Protein AF-A0A7V5H3Y4-F1 (afdb_monomer)

Radius of gyration: 19.59 Å; Cα contacts (8 Å, |Δi|>4): 105; chains: 1; bounding box: 54×44×51 Å

Structure (mmCIF, N/CA/C/O backbone):
data_AF-A0A7V5H3Y4-F1
#
_entry.id   AF-A0A7V5H3Y4-F1
#
loop_
_atom_site.group_PDB
_atom_site.id
_atom_site.type_symbol
_atom_site.label_atom_id
_atom_site.label_alt_id
_atom_site.label_comp_id
_atom_site.label_asym_id
_atom_site.label_entity_id
_atom_site.label_seq_id
_atom_site.pdbx_PDB_ins_code
_atom_site.Cartn_x
_atom_site.Cartn_y
_atom_site.Cartn_z
_atom_site.occupancy
_atom_site.B_iso_or_equiv
_atom_site.auth_seq_id
_atom_site.auth_comp_id
_atom_site.auth_asym_id
_atom_site.auth_atom_id
_atom_site.pdbx_PDB_model_num
ATOM 1 N N . MET A 1 1 ? 2.755 -26.047 -12.980 1.00 44.91 1 MET A N 1
ATOM 2 C CA . MET A 1 1 ? 1.355 -26.320 -12.571 1.00 44.91 1 MET A CA 1
ATOM 3 C C . MET A 1 1 ? 0.865 -25.482 -11.379 1.00 44.91 1 MET A C 1
ATOM 5 O O . MET A 1 1 ? -0.305 -25.141 -11.372 1.00 44.91 1 MET A O 1
ATOM 9 N N . PHE A 1 2 ? 1.718 -25.039 -10.441 1.00 41.31 2 PHE A N 1
ATOM 10 C CA . PHE A 1 2 ? 1.332 -24.170 -9.301 1.00 41.31 2 PHE A CA 1
ATOM 11 C C . PHE A 1 2 ? 0.834 -22.746 -9.657 1.00 41.31 2 PHE A C 1
ATOM 13 O O . PHE A 1 2 ? 0.269 -22.057 -8.815 1.00 41.31 2 PHE A O 1
ATOM 20 N N . ARG A 1 3 ? 1.056 -22.283 -10.896 1.00 50.03 3 ARG A N 1
ATOM 21 C CA . ARG A 1 3 ? 0.779 -20.897 -11.325 1.00 50.03 3 ARG A CA 1
ATOM 22 C C . ARG A 1 3 ? -0.690 -20.638 -11.696 1.00 50.03 3 ARG A C 1
ATOM 24 O O . ARG A 1 3 ? -1.153 -19.513 -11.577 1.00 50.03 3 ARG A O 1
ATOM 31 N N . ILE A 1 4 ? -1.427 -21.672 -12.107 1.00 46.09 4 ILE A N 1
ATOM 32 C CA . ILE A 1 4 ? -2.804 -21.550 -12.628 1.00 46.09 4 ILE A CA 1
ATOM 33 C C . ILE A 1 4 ? -3.837 -21.655 -11.495 1.00 46.09 4 ILE A C 1
ATOM 35 O O . ILE A 1 4 ? -4.847 -20.955 -11.496 1.00 46.09 4 ILE A O 1
ATOM 39 N N . SER A 1 5 ? -3.556 -22.466 -10.476 1.00 40.97 5 SER A N 1
ATOM 40 C CA . SER A 1 5 ? -4.439 -22.680 -9.326 1.00 40.97 5 SER A CA 1
ATOM 41 C C . SER A 1 5 ? -4.635 -21.414 -8.484 1.00 40.97 5 SER A C 1
ATOM 43 O O . SER A 1 5 ? -5.751 -21.134 -8.055 1.00 40.97 5 SER A O 1
ATOM 45 N N . VAL A 1 6 ? -3.597 -20.589 -8.317 1.00 53.75 6 VAL A N 1
ATOM 46 C CA . VAL A 1 6 ? -3.701 -19.304 -7.598 1.00 53.75 6 VAL A CA 1
ATOM 47 C C . VAL A 1 6 ? -4.532 -18.280 -8.389 1.00 53.75 6 VAL A C 1
ATOM 49 O O . VAL A 1 6 ? -5.322 -17.542 -7.804 1.00 53.75 6 VAL A O 1
ATOM 52 N N . LEU A 1 7 ? -4.420 -18.278 -9.723 1.00 51.25 7 LEU A N 1
ATOM 53 C CA . LEU A 1 7 ? -5.170 -17.382 -10.613 1.00 51.25 7 LEU A CA 1
ATOM 54 C C . LEU A 1 7 ? -6.665 -17.699 -10.644 1.00 51.25 7 LEU A C 1
ATOM 56 O O . LEU A 1 7 ? -7.481 -16.781 -10.605 1.00 51.25 7 LEU A O 1
ATOM 60 N N . ILE A 1 8 ? -7.027 -18.984 -10.659 1.00 60.25 8 ILE A N 1
ATOM 61 C CA . ILE A 1 8 ? -8.429 -19.409 -10.594 1.00 60.25 8 ILE A CA 1
ATOM 62 C C . ILE A 1 8 ? -9.036 -18.973 -9.260 1.00 60.25 8 ILE A C 1
ATOM 64 O O . ILE A 1 8 ? -10.123 -18.406 -9.248 1.00 60.25 8 ILE A O 1
ATOM 68 N N . VAL A 1 9 ? -8.315 -19.134 -8.147 1.00 62.00 9 VAL A N 1
ATOM 69 C CA . VAL A 1 9 ? -8.800 -18.692 -6.831 1.00 62.00 9 VAL A CA 1
ATOM 70 C C . VAL A 1 9 ? -8.973 -17.170 -6.777 1.00 62.00 9 VAL A C 1
ATOM 72 O O . VAL A 1 9 ? -10.002 -16.708 -6.286 1.00 62.00 9 VAL A O 1
ATOM 75 N N . LEU A 1 10 ? -8.036 -16.386 -7.323 1.00 55.34 10 LEU A N 1
ATOM 76 C CA . LEU A 1 10 ? -8.115 -14.916 -7.352 1.00 55.34 10 LEU A CA 1
ATOM 77 C C . LEU A 1 10 ? -9.234 -14.395 -8.270 1.00 55.34 10 LEU A C 1
ATOM 79 O O . LEU A 1 10 ? -9.991 -13.510 -7.879 1.00 55.34 10 LEU A O 1
ATOM 83 N N . LEU A 1 11 ? -9.397 -14.961 -9.468 1.00 63.00 11 LEU A N 1
ATOM 84 C CA . LEU A 1 11 ? -10.469 -14.568 -10.390 1.00 63.00 11 LEU A CA 1
ATOM 85 C C . LEU A 1 11 ? -11.848 -14.971 -9.861 1.00 63.00 11 LEU A C 1
ATOM 87 O O . LEU A 1 11 ? -12.774 -14.161 -9.880 1.00 63.00 11 LEU A O 1
ATOM 91 N N . VAL A 1 12 ? -11.979 -16.187 -9.323 1.00 66.25 12 VAL A N 1
ATOM 92 C CA . VAL A 1 12 ? -13.228 -16.662 -8.712 1.00 66.25 12 VAL A CA 1
ATOM 93 C C . VAL A 1 12 ? -13.590 -15.801 -7.502 1.00 66.25 12 VAL A C 1
ATOM 95 O O . VAL A 1 12 ? -14.746 -15.407 -7.366 1.00 66.25 12 VAL A O 1
ATOM 98 N N . THR A 1 13 ? -12.625 -15.411 -6.667 1.00 57.88 13 THR A N 1
ATOM 99 C CA . THR A 1 13 ? -12.899 -14.513 -5.531 1.00 57.88 13 THR A CA 1
ATOM 100 C C . THR A 1 13 ? -13.290 -13.100 -5.969 1.00 57.88 13 THR A C 1
ATOM 102 O O . THR A 1 13 ? -14.231 -12.552 -5.398 1.00 57.88 13 THR A O 1
ATOM 105 N N . ILE A 1 14 ? -12.676 -12.530 -7.014 1.00 64.44 14 ILE A N 1
ATOM 106 C CA . ILE A 1 14 ? -13.048 -11.210 -7.566 1.00 64.44 14 ILE A CA 1
ATOM 107 C C . ILE A 1 14 ? -14.459 -11.224 -8.189 1.00 64.44 14 ILE A C 1
ATOM 109 O O . ILE A 1 14 ? -15.235 -10.282 -7.997 1.00 64.44 14 ILE A O 1
ATOM 113 N N . VAL A 1 15 ? -14.828 -12.296 -8.899 1.00 70.44 15 VAL A N 1
ATOM 114 C CA . VAL A 1 15 ? -16.156 -12.445 -9.523 1.00 70.44 15 VAL A CA 1
ATOM 115 C C . VAL A 1 15 ? -17.244 -12.693 -8.473 1.00 70.44 15 VAL A C 1
ATOM 117 O O . VAL A 1 15 ? -18.298 -12.050 -8.511 1.00 70.44 15 VAL A O 1
ATOM 120 N N . LEU A 1 16 ? -16.986 -13.563 -7.488 1.00 61.38 16 LEU A N 1
ATOM 121 C CA . LEU A 1 16 ? -17.901 -13.791 -6.362 1.00 61.38 16 LEU A CA 1
ATOM 122 C C . LEU A 1 16 ? -18.078 -12.518 -5.514 1.00 61.38 16 LEU A C 1
ATOM 124 O O . LEU A 1 16 ? -19.193 -12.216 -5.082 1.00 61.38 16 LEU A O 1
ATOM 128 N N . TYR A 1 17 ? -17.016 -11.725 -5.351 1.00 56.59 17 TYR A N 1
ATOM 129 C CA . TYR A 1 17 ? -17.043 -10.407 -4.714 1.00 56.59 17 TYR A CA 1
ATOM 130 C C . TYR A 1 17 ? -17.969 -9.411 -5.435 1.00 56.59 17 TYR A C 1
ATOM 132 O O . TYR A 1 17 ? -18.811 -8.779 -4.792 1.00 56.59 17 TYR A O 1
ATOM 140 N N . TRP A 1 18 ? -17.872 -9.287 -6.764 1.00 59.59 18 TRP A N 1
ATOM 141 C CA . TRP A 1 18 ? -18.709 -8.362 -7.542 1.00 59.59 18 TRP A CA 1
ATOM 142 C C . TRP A 1 18 ? -20.189 -8.755 -7.544 1.00 59.59 18 TRP A C 1
ATOM 144 O O . TRP A 1 18 ? -21.064 -7.896 -7.398 1.00 59.59 18 TRP A O 1
ATOM 154 N N . LYS A 1 19 ? -20.476 -10.056 -7.659 1.00 58.97 19 LYS A N 1
ATOM 155 C CA . LYS A 1 19 ? -21.848 -10.577 -7.692 1.00 58.97 19 LYS A CA 1
ATOM 156 C C . LYS A 1 19 ? -22.566 -10.388 -6.351 1.00 58.97 19 LYS A C 1
ATOM 158 O O . LYS A 1 19 ? -23.731 -10.005 -6.339 1.00 58.97 19 LYS A O 1
ATOM 163 N N . ASN A 1 20 ? -21.870 -10.583 -5.227 1.00 55.75 20 ASN A N 1
ATOM 164 C CA . ASN A 1 20 ? -22.496 -10.550 -3.901 1.00 55.75 20 ASN A CA 1
ATOM 165 C C . ASN A 1 20 ? -22.606 -9.131 -3.297 1.00 55.75 20 ASN A C 1
ATOM 167 O O . ASN A 1 20 ? -23.489 -8.857 -2.486 1.00 55.75 20 ASN A O 1
ATOM 171 N N . ARG A 1 21 ? -21.751 -8.185 -3.719 1.00 53.34 21 ARG A N 1
ATOM 172 C CA . ARG A 1 21 ? -21.798 -6.777 -3.270 1.00 53.34 21 ARG A CA 1
ATOM 173 C C . ARG A 1 21 ? -22.971 -5.993 -3.874 1.00 53.34 21 ARG A C 1
ATOM 175 O O . ARG A 1 21 ? -23.503 -5.092 -3.220 1.00 53.34 21 ARG A O 1
ATOM 182 N N . LYS A 1 22 ? -23.398 -6.338 -5.096 1.00 48.66 22 LYS A N 1
ATOM 183 C CA . LYS A 1 22 ? -24.440 -5.606 -5.842 1.00 48.66 22 LYS A CA 1
ATOM 184 C C . LYS A 1 22 ? -25.827 -5.683 -5.182 1.00 48.66 22 LYS A C 1
ATOM 186 O O . LYS A 1 22 ? -26.600 -4.741 -5.315 1.00 48.66 22 LYS A O 1
ATOM 191 N N . GLN A 1 23 ? -26.103 -6.737 -4.408 1.00 45.91 23 GLN A N 1
ATOM 192 C CA . GLN A 1 23 ? -27.416 -6.962 -3.792 1.00 45.91 23 GLN A CA 1
ATOM 193 C C . GLN A 1 23 ? -27.605 -6.229 -2.446 1.00 45.91 23 GLN A C 1
ATOM 195 O O . GLN A 1 23 ? -28.718 -5.835 -2.117 1.00 45.91 23 GLN A O 1
ATOM 200 N N . HIS A 1 24 ? -26.533 -6.004 -1.671 1.00 4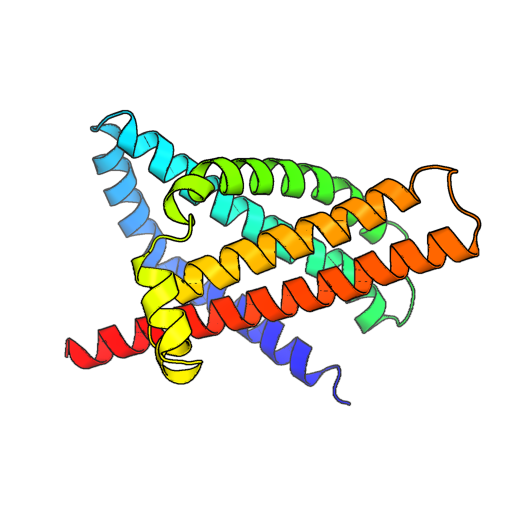7.34 24 HIS A N 1
ATOM 201 C CA . HIS A 1 24 ? -26.626 -5.455 -0.303 1.00 47.34 24 HIS A CA 1
ATOM 202 C C . HIS A 1 24 ? -26.187 -3.981 -0.176 1.00 47.34 24 HIS A C 1
ATOM 204 O O . HIS A 1 24 ? -26.579 -3.295 0.767 1.00 47.34 24 HIS A O 1
ATOM 210 N N . SER A 1 25 ? -25.382 -3.476 -1.121 1.00 58.59 25 SER A N 1
ATOM 211 C CA . SER A 1 25 ? -24.700 -2.179 -0.993 1.00 58.59 25 SER A CA 1
ATOM 212 C C . SER A 1 25 ? -25.548 -0.972 -1.389 1.00 58.59 25 SER A C 1
ATOM 214 O O . SER A 1 25 ? -25.364 0.088 -0.801 1.00 58.59 25 SER A O 1
ATOM 216 N N . LEU A 1 26 ? -26.430 -1.078 -2.386 1.00 58.41 26 LEU A N 1
ATOM 217 C CA . LEU A 1 26 ? -27.059 0.111 -2.983 1.00 58.41 26 LEU A CA 1
ATOM 218 C C . LEU A 1 26 ? -28.107 0.754 -2.065 1.00 58.41 26 LEU A C 1
ATOM 220 O O . LEU A 1 26 ? -28.127 1.974 -1.924 1.00 58.41 26 LEU A O 1
ATOM 224 N N . ASN A 1 27 ? -28.904 -0.054 -1.365 1.00 54.94 27 ASN A N 1
ATOM 225 C CA . ASN A 1 27 ? -29.961 0.454 -0.485 1.00 54.94 27 ASN A CA 1
ATOM 226 C C . ASN A 1 27 ? -29.405 0.986 0.849 1.00 54.94 27 ASN A C 1
ATOM 228 O O . ASN A 1 27 ? -29.907 1.974 1.380 1.00 54.94 27 ASN A O 1
ATOM 232 N N . GLN A 1 28 ? -28.314 0.399 1.356 1.00 61.19 28 GLN A N 1
ATOM 233 C CA . GLN A 1 28 ? -27.627 0.898 2.552 1.00 61.19 28 GLN A CA 1
ATOM 234 C C . GLN A 1 28 ? -26.792 2.156 2.271 1.00 61.19 28 GLN A C 1
ATOM 236 O O . GLN A 1 28 ? -26.801 3.069 3.097 1.00 61.19 28 GLN A O 1
ATOM 241 N N . LEU A 1 29 ? -26.136 2.262 1.102 1.00 60.56 29 LEU A N 1
ATOM 242 C CA . LEU A 1 29 ? -25.422 3.489 0.718 1.00 60.56 29 LEU A CA 1
ATOM 243 C C . LEU A 1 29 ? -26.382 4.670 0.565 1.00 60.56 29 LEU A C 1
ATOM 245 O O . LEU A 1 29 ? -26.058 5.764 1.013 1.00 60.56 29 LEU A O 1
ATOM 249 N N . LYS A 1 30 ? -27.562 4.453 -0.032 1.00 60.69 30 LYS A N 1
ATOM 250 C CA . LYS A 1 30 ? -28.571 5.508 -0.213 1.00 60.69 30 LYS A CA 1
ATOM 251 C C . LYS A 1 30 ? -29.039 6.068 1.133 1.00 60.69 30 LYS A C 1
ATOM 253 O O . LYS A 1 30 ? -29.048 7.281 1.324 1.00 60.69 30 LYS A O 1
ATOM 258 N N . ASN A 1 31 ? -29.334 5.186 2.089 1.00 58.91 31 ASN A N 1
ATOM 259 C CA . ASN A 1 31 ? -29.821 5.578 3.413 1.00 58.91 31 ASN A CA 1
ATOM 260 C C . ASN A 1 31 ? -28.721 6.214 4.284 1.00 58.91 31 ASN A C 1
ATOM 262 O O . ASN A 1 31 ? -28.992 7.172 5.005 1.00 58.91 31 ASN A O 1
ATOM 266 N N . GLN A 1 32 ? -27.467 5.760 4.168 1.00 58.12 32 GLN A N 1
ATOM 267 C CA . GLN A 1 32 ? -26.329 6.379 4.859 1.00 58.12 32 GLN A CA 1
ATOM 268 C C . GLN A 1 32 ? -25.902 7.717 4.238 1.00 58.12 32 GLN A C 1
ATOM 270 O O . GLN A 1 32 ? -25.488 8.615 4.968 1.00 58.12 32 GLN A O 1
ATOM 275 N N . LEU A 1 33 ? -25.994 7.887 2.917 1.00 58.84 33 LEU A N 1
ATOM 276 C CA . LEU A 1 33 ? -25.707 9.168 2.259 1.00 58.84 33 LEU A CA 1
ATOM 277 C C . LEU A 1 33 ? -26.748 10.228 2.636 1.00 58.84 33 LEU A C 1
ATOM 279 O O . LEU A 1 33 ? -26.371 11.344 2.985 1.00 58.84 33 LEU A O 1
ATOM 283 N N . LEU A 1 34 ? -28.034 9.862 2.665 1.00 59.69 34 LEU A N 1
ATOM 284 C CA . LEU A 1 34 ? -29.117 10.758 3.085 1.00 59.69 34 LEU A CA 1
ATOM 285 C C . LEU A 1 34 ? -29.012 11.173 4.563 1.00 59.69 34 LEU A C 1
ATOM 287 O O . LEU A 1 34 ? -29.310 12.318 4.892 1.00 59.69 34 LEU A O 1
ATOM 291 N N . GLN A 1 35 ? -28.545 10.286 5.448 1.00 57.91 35 GLN A N 1
ATOM 292 C CA . GLN A 1 35 ? -28.319 10.620 6.861 1.00 57.91 35 GLN A CA 1
ATOM 293 C C . GLN A 1 35 ? -27.045 11.449 7.093 1.00 57.91 35 GLN A C 1
ATOM 295 O O . GLN A 1 35 ? -27.051 12.352 7.925 1.00 57.91 35 GLN A O 1
ATOM 300 N N . ASN A 1 36 ? -25.961 11.198 6.351 1.00 53.59 36 ASN A N 1
ATOM 301 C CA . ASN A 1 36 ? -24.703 11.933 6.525 1.00 53.59 36 ASN A CA 1
ATOM 302 C C . ASN A 1 36 ? -24.692 13.31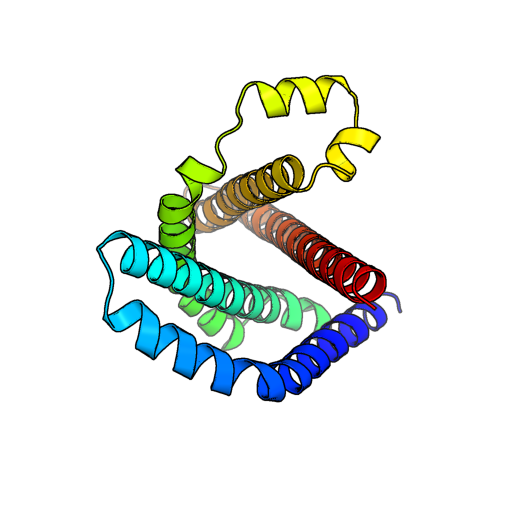9 5.857 1.00 53.59 36 ASN A C 1
ATOM 304 O O . ASN A 1 36 ? -23.878 14.154 6.236 1.00 53.59 36 ASN A O 1
ATOM 308 N N . LEU A 1 37 ? -25.589 13.596 4.902 1.00 57.41 37 LEU A N 1
ATOM 309 C CA . LEU A 1 37 ? -25.769 14.945 4.343 1.00 57.41 37 LEU A CA 1
ATOM 310 C C . LEU A 1 37 ? -26.272 15.965 5.386 1.00 57.41 37 LEU A C 1
ATOM 312 O O . LEU A 1 37 ? -26.231 17.163 5.129 1.00 57.41 37 LEU A O 1
ATOM 316 N N . LYS A 1 38 ? -26.714 15.507 6.568 1.00 54.22 38 LYS A N 1
ATOM 317 C CA . LYS A 1 38 ? -27.210 16.351 7.664 1.00 54.22 38 LYS A CA 1
ATOM 318 C C . LYS A 1 38 ? -26.220 16.594 8.818 1.00 54.22 38 LYS A C 1
ATOM 320 O O . LYS A 1 38 ? -26.590 17.318 9.735 1.00 54.22 38 LYS A O 1
ATOM 325 N N . ALA A 1 39 ? -24.994 16.053 8.817 1.00 49.56 39 ALA A N 1
ATOM 326 C CA . ALA A 1 39 ? -24.120 16.133 9.998 1.00 49.56 39 ALA A CA 1
ATOM 327 C C . ALA A 1 39 ? -22.631 16.403 9.697 1.00 49.56 39 ALA A C 1
ATOM 329 O O . ALA A 1 39 ? -21.951 15.539 9.153 1.00 49.56 39 ALA A O 1
ATOM 330 N N . ASP A 1 40 ? -22.164 17.575 10.157 1.00 62.22 40 ASP A N 1
ATOM 331 C CA . ASP A 1 40 ? -20.843 17.903 10.735 1.00 62.22 40 ASP A CA 1
ATOM 332 C C . ASP A 1 40 ? -19.541 17.555 9.950 1.00 62.22 40 ASP A C 1
ATOM 334 O O . ASP A 1 40 ? -19.434 16.572 9.217 1.00 62.22 40 ASP A O 1
ATOM 338 N N . ARG A 1 41 ? -18.466 18.345 10.140 1.00 58.22 41 ARG A N 1
ATOM 339 C CA . ARG A 1 41 ? -17.135 18.126 9.511 1.00 58.22 41 ARG A CA 1
ATOM 340 C C . ARG A 1 41 ? -16.594 16.705 9.742 1.00 58.22 41 ARG A C 1
ATOM 342 O O . ARG A 1 41 ? -15.812 16.196 8.933 1.00 58.22 41 ARG A O 1
ATOM 349 N N . SER A 1 42 ? -17.010 16.058 10.830 1.00 64.81 42 SER A N 1
ATOM 350 C CA . SER A 1 42 ? -16.662 14.678 11.178 1.00 64.81 42 SER A CA 1
ATOM 351 C C . SER A 1 42 ? -17.219 13.633 10.190 1.00 64.81 42 SER A C 1
ATOM 353 O O . SER A 1 42 ? -16.548 12.627 9.924 1.00 64.81 42 SER A O 1
ATOM 355 N N . GLY A 1 43 ? -18.384 13.883 9.580 1.00 73.19 43 GLY A N 1
ATOM 356 C CA . GLY A 1 43 ? -19.000 13.022 8.566 1.00 73.19 43 GLY A CA 1
ATOM 357 C C . GLY A 1 43 ? -18.260 13.064 7.227 1.00 73.19 43 GLY A C 1
ATOM 358 O O . GLY A 1 43 ? -17.959 12.015 6.647 1.00 73.19 43 GLY A O 1
ATOM 359 N N . PHE A 1 44 ? -17.871 14.263 6.785 1.00 77.19 44 PHE A N 1
ATOM 360 C CA . PHE A 1 44 ? -17.129 14.464 5.536 1.00 77.19 44 PHE A CA 1
ATOM 361 C C . PHE A 1 44 ? -15.756 13.775 5.553 1.00 77.19 44 PHE A C 1
ATOM 363 O O . PHE A 1 44 ? -15.430 13.019 4.639 1.00 77.19 44 PHE A O 1
ATOM 370 N N . LEU A 1 45 ? -14.972 13.944 6.626 1.00 78.44 45 LEU A N 1
ATOM 371 C CA . LEU A 1 45 ? -13.660 13.290 6.754 1.00 78.44 45 LEU A CA 1
ATOM 372 C C . LEU A 1 45 ? -13.767 11.759 6.768 1.00 78.44 45 LEU A C 1
ATOM 374 O O . LEU A 1 45 ? -12.911 11.060 6.220 1.00 78.44 45 LEU A O 1
ATOM 378 N N . LYS A 1 46 ? -14.827 11.220 7.382 1.00 79.81 46 LYS A N 1
ATOM 379 C CA . LYS A 1 46 ? -15.098 9.779 7.383 1.00 79.81 46 LYS A CA 1
ATOM 380 C C . LYS A 1 46 ? -15.403 9.274 5.971 1.00 79.81 46 LYS A C 1
ATOM 382 O O . LYS A 1 46 ? -14.838 8.253 5.579 1.00 79.81 46 LYS A O 1
ATOM 387 N N . GLN A 1 47 ? -16.252 9.980 5.223 1.00 81.25 47 GLN A N 1
ATOM 388 C CA . GLN A 1 47 ? -16.579 9.634 3.837 1.00 81.25 47 GLN A CA 1
ATOM 389 C C . GLN A 1 47 ? -15.360 9.726 2.927 1.00 81.25 47 GLN A C 1
ATOM 391 O O . GLN A 1 47 ? -15.084 8.775 2.201 1.00 81.25 47 GLN A O 1
ATOM 396 N N . LEU A 1 48 ? -14.594 10.815 3.020 1.00 83.12 48 LEU A N 1
ATOM 397 C CA . LEU A 1 48 ? -13.382 11.004 2.231 1.00 83.12 48 LEU A CA 1
ATOM 398 C C . LEU A 1 48 ? -12.385 9.871 2.481 1.00 83.12 48 LEU A C 1
ATOM 400 O O . LEU A 1 48 ? -11.898 9.267 1.535 1.00 83.12 48 LEU A O 1
ATOM 404 N N . ARG A 1 49 ? -12.150 9.493 3.745 1.00 85.06 49 ARG A N 1
ATOM 405 C CA . ARG A 1 49 ? -11.275 8.357 4.072 1.00 85.06 49 ARG A CA 1
ATOM 406 C C . ARG A 1 49 ? -11.762 7.049 3.454 1.00 85.06 49 ARG A C 1
ATOM 408 O O . ARG A 1 49 ? -10.950 6.283 2.941 1.00 85.06 49 ARG A O 1
ATOM 415 N N . MET A 1 50 ? -13.063 6.769 3.542 1.00 83.44 50 MET A N 1
ATOM 416 C CA . MET A 1 50 ? -13.646 5.555 2.961 1.00 83.44 50 MET A CA 1
ATOM 417 C C . MET A 1 50 ? -13.525 5.547 1.439 1.00 83.44 50 MET A C 1
ATOM 419 O O . MET A 1 50 ? -13.189 4.515 0.863 1.00 83.44 50 MET A O 1
ATOM 423 N N . PHE A 1 51 ? -13.767 6.692 0.804 1.00 85.69 51 PHE A N 1
ATOM 424 C CA . PHE A 1 51 ? -13.611 6.861 -0.631 1.00 85.69 51 PHE A CA 1
ATOM 425 C C . PHE A 1 51 ? -12.153 6.665 -1.053 1.00 85.69 51 PHE A C 1
ATOM 427 O O . PHE A 1 51 ? -11.886 5.807 -1.888 1.00 85.69 51 PHE A O 1
ATOM 434 N N . SER A 1 52 ? -11.204 7.365 -0.422 1.00 88.38 52 SER A N 1
ATOM 435 C CA . SER A 1 52 ? -9.774 7.237 -0.721 1.00 88.38 52 SER A CA 1
ATOM 436 C C . SER A 1 52 ? -9.266 5.814 -0.508 1.00 88.38 52 SER A C 1
ATOM 438 O O . SER A 1 52 ? -8.477 5.339 -1.314 1.00 88.38 52 SER A O 1
ATOM 440 N N . PHE A 1 53 ? -9.749 5.109 0.522 1.00 88.69 53 PHE A N 1
ATOM 441 C CA . PHE A 1 53 ? -9.442 3.692 0.732 1.00 88.69 53 PHE A CA 1
ATOM 442 C C . PHE A 1 53 ? -9.989 2.801 -0.388 1.00 88.69 53 PHE A C 1
ATOM 444 O O . PHE A 1 53 ? -9.273 1.966 -0.929 1.00 88.69 53 PHE A O 1
ATOM 451 N N . ALA A 1 54 ? -11.267 2.957 -0.742 1.00 84.12 54 ALA A N 1
ATOM 452 C CA . ALA A 1 54 ? -11.885 2.141 -1.782 1.00 84.12 54 ALA A CA 1
ATOM 453 C C . ALA A 1 54 ? -11.236 2.393 -3.150 1.00 84.12 54 ALA A C 1
ATOM 455 O O . ALA A 1 54 ? -11.011 1.455 -3.914 1.00 84.12 54 ALA A O 1
ATOM 456 N N . TRP A 1 55 ? -10.917 3.654 -3.437 1.00 90.75 55 TRP A N 1
ATOM 457 C CA . TRP A 1 55 ? -10.267 4.070 -4.668 1.00 90.75 55 TRP A CA 1
ATOM 458 C C . TRP A 1 55 ? -8.818 3.582 -4.742 1.00 90.75 55 TRP A C 1
ATOM 460 O O . TRP A 1 55 ? -8.425 3.000 -5.751 1.00 90.75 55 TRP A O 1
ATOM 470 N N . SER A 1 56 ? -8.041 3.724 -3.661 1.00 91.88 56 SER A N 1
ATOM 471 C CA . SER A 1 56 ? -6.672 3.201 -3.605 1.00 91.88 56 SER A CA 1
ATOM 472 C C . SER A 1 56 ? -6.644 1.678 -3.720 1.00 91.88 56 SER A C 1
ATOM 474 O O . SER A 1 56 ? -5.819 1.154 -4.460 1.00 91.88 56 SER A O 1
ATOM 476 N N . ALA A 1 57 ? -7.577 0.965 -3.083 1.00 89.25 57 ALA A N 1
ATOM 477 C CA . ALA A 1 57 ? -7.693 -0.486 -3.203 1.00 89.25 57 ALA A CA 1
ATOM 478 C C . ALA A 1 57 ? -8.026 -0.927 -4.638 1.00 89.25 57 ALA A C 1
ATOM 480 O O . ALA A 1 57 ? -7.429 -1.878 -5.140 1.00 89.25 57 ALA A O 1
ATOM 481 N N . LEU A 1 58 ? -8.943 -0.231 -5.320 1.00 89.81 58 LEU A N 1
ATOM 482 C CA . LEU A 1 58 ? -9.268 -0.514 -6.720 1.00 89.81 58 LEU A CA 1
ATOM 483 C C . LEU A 1 58 ? -8.044 -0.323 -7.621 1.00 89.81 58 LEU A C 1
ATOM 485 O O . LEU A 1 58 ? -7.700 -1.216 -8.393 1.00 89.81 58 LEU A O 1
ATOM 489 N N . LEU A 1 59 ? -7.372 0.823 -7.499 1.00 94.06 59 LEU A N 1
ATOM 490 C CA . LEU A 1 59 ? -6.178 1.124 -8.285 1.00 94.06 59 LEU A CA 1
ATOM 491 C C . LEU A 1 59 ? -5.033 0.157 -7.974 1.00 94.06 59 LEU A C 1
ATOM 493 O O . LEU A 1 59 ? -4.351 -0.281 -8.893 1.00 94.06 59 LEU A O 1
ATOM 497 N N . PHE A 1 60 ? -4.868 -0.241 -6.712 1.00 94.00 60 PHE A N 1
ATOM 498 C CA . PHE A 1 60 ? -3.888 -1.244 -6.305 1.00 94.00 60 PHE A CA 1
ATOM 499 C C . PHE A 1 60 ? -4.120 -2.588 -7.000 1.00 94.00 60 PHE A C 1
ATOM 501 O O . PHE A 1 60 ? -3.180 -3.191 -7.513 1.00 94.00 60 PHE A O 1
ATOM 508 N N . VAL A 1 61 ? -5.376 -3.040 -7.081 1.00 91.50 61 VAL A N 1
ATOM 509 C CA . VAL A 1 61 ? -5.727 -4.264 -7.815 1.00 91.50 61 VAL A CA 1
ATOM 510 C C . VAL A 1 61 ? -5.430 -4.108 -9.305 1.00 91.50 61 VAL A C 1
ATOM 512 O O . VAL A 1 61 ? -4.817 -4.998 -9.886 1.00 91.50 61 VAL A O 1
ATOM 515 N N . LEU A 1 62 ? -5.805 -2.987 -9.927 1.00 92.69 62 LEU A N 1
ATOM 516 C CA . LEU A 1 62 ? -5.524 -2.742 -11.348 1.00 92.69 62 LEU A CA 1
ATOM 517 C C . LEU A 1 62 ? -4.018 -2.687 -11.646 1.00 92.69 62 LEU A C 1
ATOM 519 O O . LEU A 1 62 ? -3.575 -3.219 -12.664 1.00 92.69 62 LEU A O 1
ATOM 523 N N . LEU A 1 63 ? -3.222 -2.095 -10.755 1.00 94.19 63 LEU A N 1
ATOM 524 C CA . LEU A 1 63 ? -1.762 -2.066 -10.853 1.00 94.19 63 LEU A CA 1
ATOM 525 C C . LEU A 1 63 ? -1.149 -3.452 -10.670 1.00 94.19 63 LEU A C 1
ATOM 527 O O . LEU A 1 63 ? -0.293 -3.839 -11.458 1.00 94.19 63 LEU A O 1
ATOM 531 N N . GLY A 1 64 ? -1.622 -4.229 -9.694 1.00 91.38 64 GLY A N 1
ATOM 532 C CA . GLY A 1 64 ? -1.191 -5.613 -9.513 1.00 91.38 64 GLY A CA 1
ATOM 533 C C . GLY A 1 64 ? -1.518 -6.475 -10.733 1.00 91.38 64 GLY A C 1
ATOM 534 O O . GLY A 1 64 ? -0.662 -7.201 -11.229 1.00 91.38 64 GLY A O 1
ATOM 535 N N . LEU A 1 65 ? -2.729 -6.352 -11.280 1.00 90.00 65 LEU A N 1
ATOM 536 C CA . LEU A 1 65 ? -3.119 -7.077 -12.487 1.00 90.00 65 LEU A CA 1
ATOM 537 C C . LEU A 1 65 ? -2.286 -6.639 -13.693 1.00 90.00 65 LEU A C 1
ATOM 539 O O . LEU A 1 65 ? -1.699 -7.483 -14.353 1.00 90.00 65 LEU A O 1
ATOM 543 N N . SER A 1 66 ? -2.172 -5.344 -13.971 1.00 91.12 66 SER A N 1
ATOM 544 C CA . SER A 1 66 ? -1.365 -4.871 -15.107 1.00 91.12 66 SER A CA 1
ATOM 545 C C . SER A 1 66 ? 0.124 -5.210 -14.965 1.00 91.12 66 SER A C 1
ATOM 547 O O . SER A 1 66 ? 0.748 -5.558 -15.961 1.00 91.12 66 SER A O 1
ATOM 549 N N . GLY A 1 67 ? 0.674 -5.176 -13.748 1.00 88.44 67 GLY A N 1
ATOM 550 C CA . GLY A 1 67 ? 2.084 -5.462 -13.481 1.00 88.44 67 GLY A CA 1
ATOM 551 C C . GLY A 1 67 ? 2.439 -6.949 -13.526 1.00 88.44 67 GLY A C 1
ATOM 552 O O . GLY A 1 67 ? 3.487 -7.307 -14.054 1.00 88.44 67 GLY A O 1
ATOM 553 N N . PHE A 1 68 ? 1.574 -7.828 -13.008 1.00 87.62 68 PHE A N 1
ATOM 554 C CA . PHE A 1 68 ? 1.882 -9.258 -12.883 1.00 87.62 68 PHE A CA 1
ATOM 555 C C . PHE A 1 68 ? 1.230 -10.136 -13.954 1.00 87.62 68 PHE A C 1
ATOM 557 O O . PHE A 1 68 ? 1.787 -11.173 -14.308 1.00 87.62 68 PHE A O 1
ATOM 564 N N . LEU A 1 69 ? 0.059 -9.764 -14.480 1.00 83.75 69 LEU A N 1
ATOM 565 C CA . LEU A 1 69 ? -0.688 -10.609 -15.418 1.00 83.75 69 LEU A CA 1
ATOM 566 C C . LEU A 1 69 ? 0.071 -10.883 -16.731 1.00 83.75 69 LEU A C 1
ATOM 568 O O . LEU A 1 69 ? 0.056 -12.038 -17.157 1.00 83.75 69 LEU A O 1
ATOM 572 N N . PRO A 1 70 ? 0.773 -9.914 -17.359 1.00 82.56 70 PRO A N 1
ATOM 573 C CA . PRO A 1 70 ? 1.565 -10.188 -18.560 1.00 82.56 70 PRO A CA 1
ATOM 574 C C . PRO A 1 70 ? 2.685 -11.193 -18.286 1.00 82.56 70 PRO A C 1
ATOM 576 O O . PRO A 1 70 ? 2.763 -12.216 -18.957 1.00 82.56 70 PRO A O 1
ATOM 579 N N . GLU A 1 71 ? 3.481 -10.960 -17.240 1.00 81.75 71 GLU A N 1
ATOM 580 C CA . GLU A 1 71 ? 4.601 -11.833 -16.862 1.00 81.75 71 GLU A CA 1
ATOM 581 C C . GLU A 1 71 ? 4.116 -13.251 -16.501 1.00 81.75 71 GLU A C 1
ATOM 583 O O . GLU A 1 71 ? 4.785 -14.240 -16.800 1.00 81.75 71 GLU A O 1
ATOM 588 N N . LEU A 1 72 ? 2.914 -13.374 -15.925 1.00 78.19 72 LEU A N 1
ATOM 589 C CA . LEU A 1 72 ? 2.285 -14.658 -15.603 1.00 78.19 72 LEU A CA 1
ATOM 590 C C . LEU A 1 72 ? 1.753 -15.412 -16.828 1.00 78.19 72 LEU A C 1
ATOM 592 O O . LEU A 1 72 ? 1.880 -16.637 -16.870 1.00 78.19 72 LEU A O 1
ATOM 596 N N . LEU A 1 73 ? 1.123 -14.716 -17.780 1.00 79.75 73 LEU A N 1
ATOM 597 C CA . LEU A 1 73 ? 0.462 -15.341 -18.931 1.00 79.75 73 LEU A CA 1
ATOM 598 C C . LEU A 1 73 ? 1.422 -15.617 -20.087 1.00 79.75 73 LEU A C 1
ATOM 600 O O . LEU A 1 73 ? 1.329 -16.669 -20.712 1.00 79.75 73 LEU A O 1
ATOM 604 N N . THR A 1 74 ? 2.320 -14.679 -20.385 1.00 76.31 74 THR A N 1
ATOM 605 C CA . THR A 1 74 ? 3.198 -14.755 -21.560 1.00 76.31 74 THR A CA 1
ATOM 606 C C . THR A 1 74 ? 4.634 -15.116 -21.198 1.00 76.31 74 THR A C 1
ATOM 608 O O . THR A 1 74 ? 5.409 -15.460 -22.081 1.00 76.31 74 THR A O 1
ATOM 611 N N . GLY A 1 75 ? 5.012 -15.039 -19.915 1.00 75.81 75 GLY A N 1
ATOM 612 C CA . GLY A 1 75 ? 6.401 -15.216 -19.480 1.00 75.81 75 GLY A CA 1
ATOM 613 C C . GLY A 1 75 ? 7.330 -14.071 -19.898 1.00 75.81 75 GLY A C 1
ATOM 614 O O . GLY A 1 75 ? 8.525 -14.129 -19.616 1.00 75.81 75 GLY A O 1
ATOM 615 N N . HIS A 1 76 ? 6.800 -13.035 -20.554 1.00 76.25 76 HIS A N 1
ATOM 616 C CA . HIS A 1 76 ? 7.554 -11.875 -21.011 1.00 76.25 76 HIS A CA 1
ATOM 617 C C . HIS A 1 76 ? 7.344 -10.674 -20.090 1.00 76.25 76 HIS A C 1
ATOM 619 O O . HIS A 1 76 ? 6.304 -10.524 -19.447 1.00 76.25 76 HIS A O 1
ATOM 625 N N . HIS A 1 77 ? 8.338 -9.785 -20.057 1.00 76.00 77 HIS A N 1
ATOM 626 C CA . HIS A 1 77 ? 8.234 -8.525 -19.332 1.00 76.00 77 HIS A CA 1
ATOM 627 C C . HIS A 1 77 ? 7.088 -7.652 -19.863 1.00 76.00 77 HIS A C 1
ATOM 629 O O . HIS A 1 77 ? 6.738 -7.684 -21.048 1.00 76.00 77 HIS A O 1
ATOM 635 N N . MET A 1 78 ? 6.520 -6.852 -18.958 1.00 81.62 78 MET A N 1
ATOM 636 C CA . MET A 1 78 ? 5.460 -5.896 -19.265 1.00 81.62 78 MET A CA 1
ATOM 637 C C . MET A 1 78 ? 5.895 -4.958 -20.399 1.00 81.62 78 MET A C 1
ATOM 639 O O . MET A 1 78 ? 6.926 -4.295 -20.310 1.00 81.62 78 MET A O 1
ATOM 643 N N . SER A 1 79 ? 5.107 -4.905 -21.470 1.00 85.62 79 SER A N 1
ATOM 644 C CA . SER A 1 79 ? 5.415 -4.128 -22.673 1.00 85.62 79 SER A CA 1
ATOM 645 C C . SER A 1 79 ? 4.144 -3.590 -23.336 1.00 85.62 79 SER A C 1
ATOM 647 O O . SER A 1 79 ? 3.020 -3.951 -22.970 1.00 85.62 79 SER A O 1
ATOM 649 N N . GLY A 1 80 ? 4.327 -2.678 -24.295 1.00 88.75 80 GLY A N 1
ATOM 650 C CA . GLY A 1 80 ? 3.246 -2.118 -25.105 1.00 88.75 80 GLY A CA 1
ATOM 651 C C . GLY A 1 80 ? 2.176 -1.397 -24.281 1.00 88.75 80 GLY A C 1
ATOM 652 O O . GLY A 1 80 ? 2.474 -0.655 -23.346 1.00 88.75 80 GLY A O 1
ATOM 653 N N . PHE A 1 81 ? 0.910 -1.625 -24.631 1.00 88.94 81 PHE A N 1
ATOM 654 C CA . PHE A 1 81 ? -0.230 -0.924 -24.032 1.00 88.94 81 PHE A CA 1
ATOM 655 C C . PHE A 1 81 ? -0.385 -1.169 -22.521 1.00 88.94 81 PHE A C 1
ATOM 657 O O . PHE A 1 81 ? -0.764 -0.260 -21.786 1.00 88.94 81 PHE A O 1
ATOM 664 N N . ILE A 1 82 ? -0.054 -2.370 -22.032 1.00 90.31 82 ILE A N 1
ATOM 665 C CA . ILE A 1 82 ? -0.202 -2.707 -20.606 1.00 90.31 82 ILE A CA 1
ATOM 666 C C . ILE A 1 82 ? 0.798 -1.920 -19.753 1.00 90.31 82 ILE A C 1
ATOM 668 O O . ILE A 1 82 ? 0.428 -1.421 -18.692 1.00 90.31 82 ILE A O 1
ATOM 672 N N . LEU A 1 83 ? 2.029 -1.743 -20.248 1.00 91.19 83 LEU A N 1
ATOM 673 C CA . LEU A 1 83 ? 3.039 -0.897 -19.606 1.00 91.19 83 LEU A CA 1
ATOM 674 C C . LEU A 1 83 ? 2.548 0.548 -19.486 1.00 91.19 83 LEU A C 1
ATOM 676 O O . LEU A 1 83 ? 2.611 1.132 -18.406 1.00 91.19 83 LEU A O 1
ATOM 680 N N . VAL A 1 84 ? 2.011 1.102 -20.577 1.00 93.94 84 VAL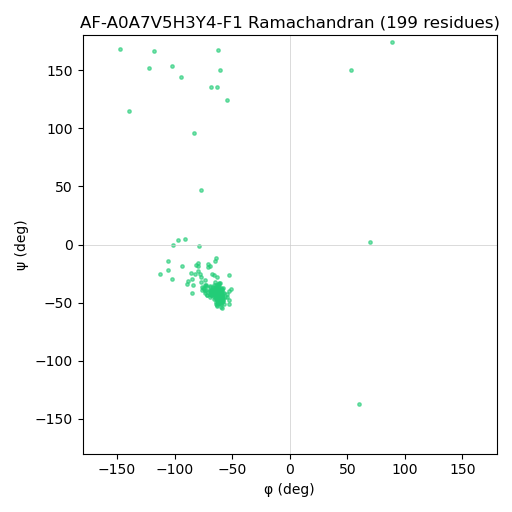 A N 1
ATOM 681 C CA . VAL A 1 84 ? 1.469 2.468 -20.595 1.00 93.94 84 VAL A CA 1
ATOM 682 C C . VAL A 1 84 ? 0.343 2.614 -19.573 1.00 93.94 84 VAL A C 1
ATOM 684 O O . VAL A 1 84 ? 0.361 3.540 -18.767 1.00 93.94 84 VAL A O 1
ATOM 687 N N . LEU A 1 85 ? -0.603 1.672 -19.543 1.00 93.12 85 LEU A N 1
ATOM 688 C CA . LEU A 1 85 ? -1.712 1.694 -18.591 1.00 93.12 85 LEU A CA 1
ATOM 689 C C . LEU A 1 85 ? -1.230 1.591 -17.136 1.00 93.12 85 LEU A C 1
ATOM 691 O O . LEU A 1 85 ? -1.704 2.338 -16.283 1.00 93.12 85 LEU A O 1
ATOM 695 N N . HIS A 1 86 ? -0.265 0.716 -16.850 1.00 94.31 86 HIS A N 1
ATOM 696 C CA . HIS A 1 86 ? 0.309 0.574 -15.513 1.00 94.31 86 HIS A CA 1
ATOM 697 C C . HIS A 1 86 ? 0.956 1.881 -15.032 1.00 94.31 86 HIS A C 1
ATOM 699 O O . HIS A 1 86 ? 0.657 2.368 -13.941 1.00 94.31 86 HIS A O 1
ATOM 705 N N . VAL A 1 87 ? 1.796 2.488 -15.875 1.00 93.88 87 VAL A N 1
ATOM 706 C CA . VAL A 1 87 ? 2.482 3.749 -15.560 1.00 93.88 87 VAL A CA 1
ATOM 707 C C . VAL A 1 87 ? 1.484 4.896 -15.395 1.00 93.88 87 VAL A C 1
ATOM 709 O O . VAL A 1 87 ? 1.642 5.702 -14.482 1.00 93.88 87 VAL A O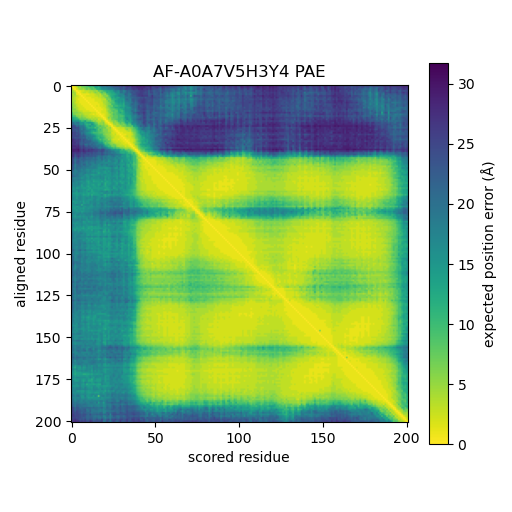 1
ATOM 712 N N . LEU A 1 88 ? 0.426 4.949 -16.211 1.00 95.44 88 LEU A N 1
ATOM 713 C CA . LEU A 1 88 ? -0.623 5.966 -16.093 1.00 95.44 88 LEU A CA 1
ATOM 714 C C . LEU A 1 88 ? -1.442 5.830 -14.806 1.00 95.44 88 LEU A C 1
ATOM 716 O O . LEU A 1 88 ? -1.816 6.845 -14.227 1.00 95.44 88 LEU A O 1
ATOM 720 N N . LEU A 1 89 ? -1.722 4.609 -14.339 1.00 95.38 89 LEU A N 1
ATOM 721 C CA . LEU A 1 89 ? -2.505 4.375 -13.119 1.00 95.38 89 LEU A CA 1
ATOM 722 C C . LEU A 1 89 ? -1.705 4.614 -11.828 1.00 95.38 89 LEU A C 1
ATOM 724 O O . LEU A 1 89 ? -2.288 4.991 -10.807 1.00 95.38 89 LEU A O 1
ATOM 728 N N . ALA A 1 90 ? -0.384 4.426 -11.862 1.00 95.00 90 ALA A N 1
ATOM 729 C CA . ALA A 1 90 ? 0.504 4.582 -10.709 1.00 95.00 90 ALA A CA 1
ATOM 730 C C . ALA A 1 90 ? 0.385 5.942 -9.978 1.00 95.00 90 ALA A C 1
ATOM 732 O O . ALA A 1 90 ? 0.237 5.930 -8.751 1.00 95.00 90 ALA A O 1
ATOM 733 N N . PRO A 1 91 ? 0.382 7.114 -10.649 1.00 95.25 91 PRO A N 1
ATOM 734 C CA . PRO A 1 91 ? 0.232 8.402 -9.968 1.00 95.25 91 PRO A CA 1
ATOM 735 C C . PRO A 1 91 ? -1.145 8.575 -9.313 1.00 95.25 91 PRO A C 1
ATOM 737 O O . PRO A 1 91 ? -1.228 9.092 -8.199 1.00 95.25 91 PRO A O 1
ATOM 740 N N . PHE A 1 92 ? -2.227 8.094 -9.938 1.00 95.69 92 PHE A N 1
ATOM 741 C CA . PHE A 1 92 ? -3.558 8.133 -9.317 1.00 95.69 92 PHE A CA 1
ATOM 742 C C . PHE A 1 92 ? -3.600 7.290 -8.044 1.00 95.69 92 PHE A C 1
ATOM 744 O O . PHE A 1 92 ? -4.195 7.708 -7.046 1.00 95.69 92 PHE A O 1
ATOM 751 N N . PHE A 1 93 ? -2.944 6.124 -8.061 1.00 95.25 93 PHE A N 1
ATOM 752 C CA . PHE A 1 93 ? -2.814 5.288 -6.874 1.00 95.25 93 PHE A CA 1
ATOM 753 C C . PHE A 1 93 ? -2.040 6.023 -5.785 1.00 95.25 93 PHE A C 1
ATOM 755 O O . PHE A 1 93 ? -2.532 6.113 -4.664 1.00 95.25 93 PHE A O 1
ATOM 762 N N . LEU A 1 94 ? -0.883 6.600 -6.119 1.00 95.69 94 LEU A N 1
ATOM 763 C CA . LEU A 1 94 ? -0.044 7.329 -5.171 1.00 95.69 94 LEU A CA 1
ATOM 764 C C . LEU A 1 94 ? -0.815 8.460 -4.479 1.00 95.69 94 LEU A C 1
ATOM 766 O O . LEU A 1 94 ? -0.759 8.572 -3.254 1.00 95.69 94 LEU A O 1
ATOM 770 N N . ILE A 1 95 ? -1.578 9.255 -5.234 1.00 95.25 95 ILE A N 1
ATOM 771 C CA . ILE A 1 95 ? -2.391 10.350 -4.687 1.00 95.25 95 ILE A CA 1
ATOM 772 C C . ILE A 1 95 ? -3.464 9.794 -3.742 1.00 95.25 95 ILE A C 1
ATOM 774 O O . ILE A 1 95 ? -3.554 10.205 -2.583 1.00 95.25 95 ILE A O 1
ATOM 778 N N . ALA A 1 96 ? -4.257 8.825 -4.204 1.00 94.12 96 ALA A N 1
ATOM 779 C CA . ALA A 1 96 ? -5.341 8.236 -3.418 1.00 94.12 96 ALA A CA 1
ATOM 780 C C . ALA A 1 96 ? -4.837 7.564 -2.131 1.00 94.12 96 ALA A C 1
ATOM 782 O O . ALA A 1 96 ? -5.415 7.728 -1.053 1.00 94.12 96 ALA A O 1
ATOM 783 N N . PHE A 1 97 ? -3.733 6.830 -2.248 1.00 94.12 97 PHE A N 1
ATOM 784 C CA . PHE A 1 97 ? -3.065 6.141 -1.156 1.00 94.12 97 PHE A CA 1
ATOM 785 C C . PHE A 1 97 ? -2.519 7.126 -0.123 1.00 94.12 97 PHE A C 1
ATOM 787 O O . PHE A 1 97 ? -2.759 6.960 1.071 1.00 94.12 97 PHE A O 1
ATOM 794 N N . THR A 1 98 ? -1.883 8.205 -0.581 1.00 95.12 98 THR A N 1
ATOM 795 C CA . THR A 1 98 ? -1.396 9.291 0.276 1.00 95.12 98 THR A CA 1
ATOM 796 C C . THR A 1 98 ? -2.532 9.914 1.087 1.00 95.12 98 THR A C 1
ATOM 798 O O . THR A 1 98 ? -2.436 10.013 2.312 1.00 95.12 98 THR A O 1
ATOM 801 N N . PHE A 1 99 ? -3.657 10.256 0.447 1.00 93.25 99 PHE A N 1
ATOM 802 C CA . PHE A 1 99 ? -4.834 10.766 1.160 1.00 93.25 99 PHE A CA 1
ATOM 803 C C . PHE A 1 99 ? -5.357 9.779 2.205 1.00 93.25 99 PHE A C 1
ATOM 805 O O . PHE A 1 99 ? -5.689 10.173 3.326 1.00 93.25 99 PHE A O 1
ATOM 812 N N . TRP A 1 100 ? -5.419 8.491 1.858 1.00 92.88 100 TRP A N 1
ATOM 813 C CA . TRP A 1 100 ? -5.851 7.458 2.792 1.00 92.88 100 TRP A CA 1
ATOM 814 C C . TRP A 1 100 ? -4.920 7.344 4.007 1.00 92.88 100 TRP A C 1
ATOM 816 O O . TRP A 1 100 ? -5.420 7.267 5.134 1.00 92.88 100 TRP A O 1
ATOM 826 N N . ILE A 1 101 ? -3.599 7.390 3.803 1.00 93.50 101 ILE A N 1
ATOM 827 C CA . ILE A 1 101 ? -2.602 7.381 4.882 1.00 93.50 101 ILE A CA 1
ATOM 828 C C . ILE A 1 101 ? -2.825 8.570 5.807 1.00 93.50 101 ILE A C 1
ATOM 830 O O . ILE A 1 101 ? -3.029 8.370 7.004 1.00 93.50 101 ILE A O 1
ATOM 834 N N . PHE A 1 102 ? -2.863 9.795 5.278 1.00 92.69 102 PHE A N 1
ATOM 835 C CA . PHE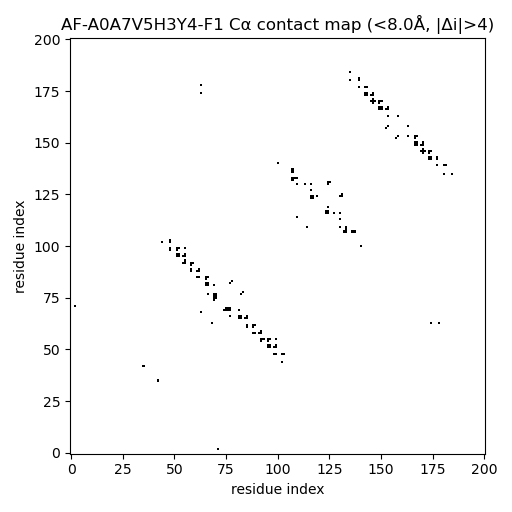 A 1 102 ? -3.040 10.995 6.100 1.00 92.69 102 PHE A CA 1
ATOM 836 C C . PHE A 1 102 ? -4.352 10.976 6.891 1.00 92.69 102 PHE A C 1
ATOM 838 O O . PHE A 1 102 ? -4.378 11.330 8.071 1.00 92.69 102 PHE A O 1
ATOM 845 N N . ALA A 1 103 ? -5.437 10.492 6.283 1.00 88.50 103 ALA A N 1
ATOM 846 C CA . ALA A 1 103 ? -6.730 10.370 6.951 1.00 88.50 103 ALA A CA 1
ATOM 847 C C . ALA A 1 103 ? -6.780 9.252 8.017 1.00 88.50 103 ALA A C 1
ATOM 849 O O . ALA A 1 103 ? -7.701 9.224 8.847 1.00 88.50 103 ALA A O 1
ATOM 850 N N . SER A 1 104 ? -5.823 8.318 7.997 1.00 88.06 104 SER A N 1
ATOM 851 C CA . SER A 1 104 ? -5.822 7.114 8.839 1.00 88.06 104 SER A CA 1
ATOM 852 C C . SER A 1 104 ? -4.704 7.091 9.885 1.00 88.06 104 SER A C 1
ATOM 854 O O . SER A 1 104 ? -4.900 6.488 10.937 1.00 88.06 104 SER A O 1
ATOM 856 N N . VAL A 1 105 ? -3.584 7.787 9.664 1.00 91.56 105 VAL A N 1
ATOM 857 C CA . VAL A 1 105 ? -2.346 7.661 10.457 1.00 91.56 105 VAL A CA 1
ATOM 858 C C . VAL A 1 105 ? -2.563 7.870 11.955 1.00 91.56 105 VAL A C 1
ATOM 860 O O . VAL A 1 105 ? -2.111 7.061 12.758 1.00 91.56 105 VAL A O 1
ATOM 863 N N . LYS A 1 106 ? -3.359 8.875 12.352 1.00 88.44 106 LYS A N 1
ATOM 864 C CA . LYS A 1 106 ? -3.651 9.145 13.772 1.00 88.44 106 LYS A CA 1
ATOM 865 C C . LYS A 1 106 ? -4.362 7.978 14.465 1.00 88.44 106 LYS A C 1
ATOM 867 O O . LYS A 1 106 ? -4.142 7.746 15.644 1.00 88.44 106 LYS A O 1
ATOM 872 N N . ARG A 1 107 ? -5.218 7.242 13.745 1.00 86.62 107 ARG A N 1
ATOM 873 C CA . ARG A 1 107 ? -5.937 6.073 14.286 1.00 86.62 107 ARG A CA 1
ATOM 874 C C . ARG A 1 107 ? -5.069 4.819 14.319 1.00 86.62 107 ARG A C 1
ATOM 876 O O . ARG A 1 107 ? -5.357 3.909 15.087 1.00 86.62 107 ARG A O 1
ATOM 883 N N . GLN A 1 108 ? -4.038 4.784 13.480 1.00 91.94 108 GLN A N 1
ATOM 884 C CA . GLN A 1 108 ? -3.137 3.647 13.329 1.00 91.94 108 GLN A CA 1
ATOM 885 C C . GLN A 1 108 ? -1.843 3.800 14.141 1.00 91.94 108 GLN A C 1
ATOM 887 O O . GLN A 1 108 ? -0.967 2.941 14.074 1.00 91.94 108 GLN A O 1
ATOM 892 N N . ALA A 1 109 ? -1.717 4.868 14.933 1.00 92.50 109 ALA A N 1
ATOM 893 C CA . ALA A 1 109 ? -0.606 5.043 15.855 1.00 92.50 109 ALA A CA 1
ATOM 894 C C . ALA A 1 109 ? -0.606 3.932 16.918 1.00 92.50 109 ALA A C 1
ATOM 896 O O . ALA A 1 109 ? -1.653 3.587 17.484 1.00 92.50 109 ALA A O 1
ATOM 897 N N . PHE A 1 110 ? 0.571 3.369 17.184 1.00 91.19 110 PHE A N 1
ATOM 898 C CA . PHE A 1 110 ? 0.751 2.450 18.301 1.00 91.19 110 PHE A CA 1
ATOM 899 C C . PHE A 1 110 ? 0.617 3.212 19.620 1.00 91.19 110 PHE A C 1
ATOM 901 O O . PHE A 1 110 ? 1.137 4.317 19.768 1.00 91.19 110 PHE A O 1
ATOM 908 N N . ILE A 1 111 ? -0.119 2.625 20.558 1.00 92.50 111 ILE A N 1
ATOM 909 C CA . ILE A 1 111 ? -0.303 3.129 21.920 1.00 92.50 111 ILE A CA 1
ATOM 910 C C . ILE A 1 111 ? 0.260 2.114 22.914 1.00 92.50 111 ILE A C 1
ATOM 912 O O . ILE A 1 111 ? 0.467 0.954 22.567 1.00 92.50 111 ILE A O 1
ATOM 916 N N . GLU A 1 112 ? 0.436 2.519 24.171 1.00 91.62 112 GLU A N 1
ATOM 917 C CA . GLU A 1 112 ? 0.995 1.659 25.228 1.00 91.62 112 GLU A CA 1
ATOM 918 C C . GLU A 1 112 ? 0.290 0.295 25.329 1.00 91.62 112 GLU A C 1
ATOM 920 O O . GLU A 1 112 ? 0.929 -0.745 25.474 1.00 91.62 112 GLU A O 1
ATOM 925 N N . LYS A 1 113 ? -1.037 0.267 25.149 1.00 89.44 113 LYS A N 1
ATOM 926 C CA . LYS A 1 113 ? -1.816 -0.979 25.140 1.00 89.44 113 LYS A CA 1
ATOM 927 C C . LYS A 1 113 ? -1.349 -1.971 24.067 1.00 89.44 113 LYS A C 1
ATOM 929 O O . LYS A 1 113 ? -1.343 -3.170 24.331 1.00 89.44 113 LYS A O 1
ATOM 934 N N . ASP A 1 114 ? -0.950 -1.498 22.886 1.00 90.12 114 ASP A N 1
ATOM 935 C CA . ASP A 1 114 ? -0.429 -2.373 21.830 1.00 90.12 114 ASP A CA 1
ATOM 936 C C . ASP A 1 114 ? 0.885 -3.025 22.271 1.00 90.12 114 ASP A C 1
ATOM 938 O O . ASP A 1 114 ? 1.094 -4.209 22.027 1.00 90.12 114 ASP A O 1
ATOM 942 N N . TRP A 1 115 ? 1.745 -2.287 22.983 1.00 90.19 115 TRP A N 1
ATOM 943 C CA . TRP A 1 115 ? 3.007 -2.810 23.510 1.00 90.19 115 TRP A CA 1
ATOM 944 C C . TRP A 1 115 ? 2.802 -3.925 24.534 1.00 90.19 115 TRP A C 1
ATOM 946 O O . TRP A 1 115 ? 3.500 -4.939 24.509 1.00 90.19 115 TRP A O 1
ATOM 956 N N . GLN A 1 116 ? 1.792 -3.788 25.390 1.00 91.12 116 GLN A N 1
ATOM 957 C CA . GLN A 1 116 ? 1.426 -4.842 26.335 1.00 91.12 116 GLN A CA 1
ATOM 958 C C . GLN A 1 116 ? 0.943 -6.111 25.614 1.00 91.12 116 GLN A C 1
ATOM 960 O O . GLN A 1 116 ? 1.305 -7.216 26.010 1.00 91.12 116 GLN A O 1
ATOM 965 N N . ILE A 1 117 ? 0.204 -5.967 24.508 1.00 90.19 117 ILE A N 1
ATOM 966 C CA . ILE A 1 117 ? -0.208 -7.094 23.654 1.00 90.19 117 ILE A CA 1
ATOM 967 C C . ILE A 1 117 ? 1.011 -7.722 22.967 1.00 90.19 117 ILE A C 1
ATOM 969 O O . ILE A 1 117 ? 1.105 -8.947 22.902 1.00 90.19 117 ILE A O 1
ATOM 973 N N . PHE A 1 118 ? 1.977 -6.916 22.509 1.00 90.94 118 PHE A N 1
ATOM 974 C CA . PHE A 1 118 ? 3.220 -7.427 21.924 1.00 90.94 118 PHE A CA 1
ATOM 975 C C . PHE A 1 118 ? 4.007 -8.302 22.908 1.00 90.94 118 PHE A C 1
ATOM 977 O O . PHE A 1 118 ? 4.468 -9.380 22.529 1.00 90.94 118 PHE A O 1
ATOM 984 N N . LYS A 1 119 ? 4.094 -7.895 24.182 1.00 92.88 119 LYS A N 1
ATOM 985 C CA . LYS A 1 119 ? 4.751 -8.679 25.245 1.00 92.88 119 LYS A CA 1
ATOM 986 C C . LYS A 1 119 ? 4.067 -10.020 25.526 1.00 92.88 119 LYS A C 1
ATOM 988 O O . LYS A 1 119 ? 4.732 -10.960 25.943 1.00 92.88 119 LYS A O 1
ATOM 993 N N . GLN A 1 120 ? 2.761 -10.122 25.279 1.00 91.44 120 GLN A N 1
ATOM 994 C CA . GLN A 1 120 ? 1.980 -11.353 25.467 1.00 91.44 120 GLN A CA 1
ATOM 995 C C . GLN A 1 120 ? 2.162 -12.369 24.322 1.00 91.44 120 GLN A C 1
ATOM 997 O O . GLN A 1 120 ? 1.583 -13.455 24.372 1.00 91.44 120 GLN A O 1
ATOM 1002 N N . GLY A 1 121 ? 2.958 -12.043 23.298 1.00 91.38 121 GLY A N 1
ATOM 1003 C CA . GLY A 1 121 ? 3.355 -12.964 22.234 1.00 91.38 121 GLY A CA 1
ATOM 1004 C C . GLY A 1 121 ? 2.408 -13.026 21.028 1.00 91.38 121 GLY A C 1
ATOM 1005 O O . GLY A 1 121 ? 1.334 -12.422 20.983 1.00 91.38 121 GLY A O 1
ATOM 1006 N N . TRP A 1 122 ? 2.829 -13.777 20.003 1.00 87.56 122 TRP A N 1
ATOM 1007 C CA . TRP A 1 122 ? 2.188 -13.802 18.679 1.00 87.56 122 TRP A CA 1
ATOM 1008 C C . TRP A 1 122 ? 0.733 -14.282 18.681 1.00 87.56 122 TRP A C 1
ATOM 1010 O O . TRP A 1 122 ? -0.092 -13.760 17.931 1.00 87.56 122 TRP A O 1
ATOM 1020 N N . THR A 1 123 ? 0.397 -15.259 19.521 1.00 87.94 123 THR A N 1
ATOM 1021 C CA . THR A 1 123 ? -0.970 -15.791 19.640 1.00 87.94 123 THR A CA 1
ATOM 1022 C C . THR A 1 123 ? -1.958 -14.703 20.055 1.00 87.94 123 THR A C 1
ATOM 1024 O O . THR A 1 123 ? -3.031 -14.588 19.459 1.00 87.94 123 THR A O 1
ATOM 1027 N N . THR A 1 124 ? -1.558 -13.859 21.004 1.00 86.50 124 THR A N 1
ATOM 1028 C CA . THR A 1 124 ? -2.355 -12.747 21.528 1.00 86.50 124 THR A CA 1
ATOM 1029 C C . THR A 1 124 ? -2.442 -11.584 20.542 1.00 86.50 124 THR A C 1
ATOM 1031 O O . THR A 1 124 ? -3.515 -11.021 20.331 1.00 86.50 124 THR A O 1
ATOM 1034 N N . ILE A 1 125 ? -1.344 -11.269 19.848 1.00 85.31 125 ILE A N 1
ATOM 1035 C CA . ILE A 1 125 ? -1.357 -10.280 18.759 1.00 85.31 125 ILE A CA 1
ATOM 1036 C C . ILE A 1 125 ? -2.339 -10.714 17.668 1.00 85.31 125 ILE A C 1
ATOM 1038 O O . ILE A 1 125 ? -3.177 -9.927 17.230 1.00 85.31 125 ILE A O 1
ATOM 1042 N N . ARG A 1 126 ? -2.273 -11.983 17.242 1.00 83.75 126 ARG A N 1
ATOM 1043 C CA . ARG A 1 126 ? -3.121 -12.519 16.172 1.00 83.75 126 ARG A CA 1
ATOM 1044 C C . ARG A 1 126 ? -4.606 -12.400 16.507 1.00 83.75 126 ARG A C 1
ATOM 1046 O O . ARG A 1 126 ? -5.381 -12.090 15.600 1.00 83.75 126 ARG A O 1
ATOM 1053 N N . SER A 1 127 ? -5.002 -12.632 17.757 1.00 82.94 127 SER A N 1
ATOM 1054 C CA . SER A 1 127 ? -6.399 -12.527 18.195 1.00 82.94 127 SER A CA 1
ATOM 1055 C C . SER A 1 127 ? -6.853 -11.080 18.421 1.00 82.94 127 SER A C 1
ATOM 1057 O O . SER A 1 127 ? -8.036 -10.788 18.248 1.00 82.94 127 SER A O 1
ATOM 1059 N N . HIS A 1 128 ? -5.940 -10.149 18.715 1.00 85.62 128 HIS A N 1
ATOM 1060 C CA . HIS A 1 128 ? -6.285 -8.746 18.931 1.00 85.62 128 HIS A CA 1
ATOM 1061 C C . HIS A 1 128 ? -6.405 -7.954 17.618 1.00 85.62 128 HIS A C 1
ATOM 1063 O O . HIS A 1 128 ? -5.429 -7.439 17.066 1.00 85.62 128 HIS A O 1
ATOM 1069 N N . GLN A 1 129 ? -7.636 -7.829 17.114 1.00 84.12 129 GLN A N 1
ATOM 1070 C CA . GLN A 1 129 ? -7.925 -7.194 15.822 1.00 84.12 129 GLN A CA 1
ATOM 1071 C C . GLN A 1 129 ? -7.370 -5.760 15.672 1.00 84.12 129 GLN A C 1
ATOM 1073 O O . GLN A 1 129 ? -6.708 -5.521 14.662 1.00 84.12 129 GLN A O 1
ATOM 1078 N N . PRO A 1 130 ? -7.504 -4.839 16.648 1.00 87.56 130 PRO A N 1
ATOM 1079 C CA . PRO A 1 130 ? -6.952 -3.487 16.520 1.00 87.56 130 PRO A CA 1
ATOM 1080 C C . P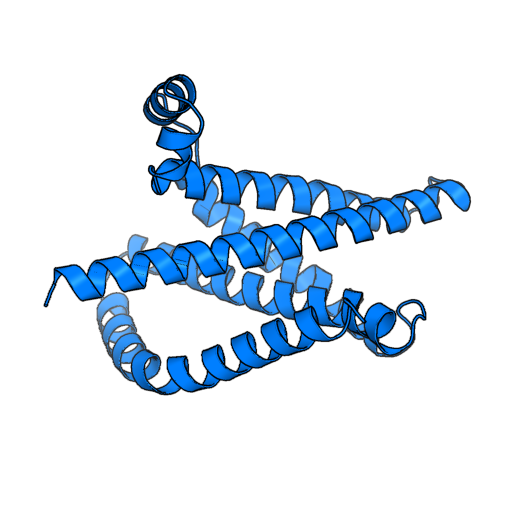RO A 1 130 ? -5.433 -3.438 16.301 1.00 87.56 130 PRO A C 1
ATOM 1082 O O . PRO A 1 130 ? -4.960 -2.693 15.447 1.00 87.56 130 PRO A O 1
ATOM 1085 N N . THR A 1 131 ? -4.656 -4.240 17.034 1.00 89.81 131 THR A N 1
ATOM 1086 C CA . THR A 1 131 ? -3.187 -4.269 16.901 1.00 89.81 131 THR A CA 1
ATOM 1087 C C . THR A 1 131 ? -2.780 -4.875 15.563 1.00 89.81 131 THR A C 1
ATOM 1089 O O . THR A 1 131 ? -1.834 -4.414 14.926 1.00 89.81 131 THR A O 1
ATOM 1092 N N . MET A 1 132 ? -3.525 -5.870 15.085 1.00 89.19 132 MET A N 1
ATOM 1093 C CA . MET A 1 132 ? -3.274 -6.460 13.777 1.00 89.19 132 MET A CA 1
ATOM 1094 C C . MET A 1 132 ? -3.590 -5.512 12.626 1.00 89.19 132 MET A C 1
ATOM 1096 O O . MET A 1 132 ? -2.794 -5.435 11.697 1.00 89.19 132 MET A O 1
ATOM 1100 N N . ASP A 1 133 ? -4.682 -4.751 12.697 1.00 89.12 133 ASP A N 1
ATOM 1101 C CA . ASP A 1 133 ? -5.000 -3.732 11.691 1.00 89.12 133 ASP A CA 1
ATOM 1102 C C . ASP A 1 133 ? -3.898 -2.665 11.606 1.00 89.12 133 ASP A C 1
ATOM 1104 O O . ASP A 1 133 ? -3.510 -2.272 10.504 1.00 89.12 133 ASP A O 1
ATOM 1108 N N . LYS A 1 134 ? -3.324 -2.264 12.751 1.00 93.56 134 LYS A N 1
ATOM 1109 C CA . LYS A 1 134 ? -2.158 -1.367 12.801 1.00 93.56 134 LYS A CA 1
ATOM 1110 C C . LYS A 1 134 ? -0.932 -1.990 12.147 1.00 93.56 134 LYS A C 1
ATOM 1112 O O . LYS A 1 134 ? -0.281 -1.337 11.337 1.00 93.56 134 LYS A O 1
ATOM 1117 N N . LEU A 1 135 ? -0.623 -3.251 12.458 1.00 93.19 135 LEU A N 1
ATOM 1118 C CA . LEU A 1 135 ? 0.487 -3.973 11.829 1.00 93.19 135 LEU A CA 1
ATOM 1119 C C . LEU A 1 135 ? 0.316 -4.039 10.309 1.00 93.19 135 LEU A C 1
ATOM 1121 O O . LEU A 1 135 ? 1.238 -3.683 9.586 1.00 93.19 135 LEU A O 1
ATOM 1125 N N . PHE A 1 136 ? -0.871 -4.407 9.821 1.00 92.12 136 PHE A N 1
ATOM 1126 C CA . PHE A 1 136 ? -1.156 -4.422 8.388 1.00 92.12 136 PHE A CA 1
ATOM 1127 C C . PHE A 1 136 ? -1.015 -3.037 7.762 1.00 92.12 136 PHE A C 1
ATOM 1129 O O . PHE A 1 136 ? -0.386 -2.917 6.714 1.00 92.12 136 PHE A O 1
ATOM 1136 N N . PHE A 1 137 ? -1.544 -1.995 8.406 1.00 93.56 137 PHE A N 1
ATOM 1137 C CA . PHE A 1 137 ? -1.404 -0.620 7.938 1.00 93.56 137 PHE A CA 1
ATOM 1138 C C . PHE A 1 137 ? 0.068 -0.218 7.785 1.00 93.56 137 PHE A C 1
ATOM 1140 O O . PHE A 1 137 ? 0.469 0.244 6.717 1.00 93.56 137 PHE A O 1
ATOM 1147 N N . TRP A 1 138 ? 0.885 -0.432 8.820 1.00 95.75 138 TRP A N 1
ATOM 1148 C CA . TRP A 1 138 ? 2.299 -0.055 8.806 1.00 95.75 138 TRP A CA 1
ATOM 1149 C C . TRP A 1 138 ? 3.129 -0.911 7.853 1.00 95.75 138 TRP A C 1
ATOM 1151 O O . TRP A 1 138 ? 3.952 -0.365 7.122 1.00 95.75 138 TRP A O 1
ATOM 1161 N N . SER A 1 139 ? 2.888 -2.223 7.785 1.00 94.88 139 SER A N 1
ATOM 1162 C CA . SER A 1 139 ? 3.530 -3.087 6.789 1.00 94.88 139 SER A CA 1
ATOM 1163 C C . SER A 1 139 ? 3.194 -2.637 5.371 1.00 94.88 139 SER A C 1
ATOM 1165 O O . SER A 1 139 ? 4.089 -2.531 4.536 1.00 94.88 139 SER A O 1
ATOM 1167 N N . PHE A 1 140 ? 1.925 -2.319 5.101 1.00 93.19 140 PHE A N 1
ATOM 1168 C CA . PHE A 1 140 ? 1.489 -1.862 3.786 1.00 93.19 140 PHE A CA 1
ATOM 1169 C C . PHE A 1 140 ? 2.120 -0.512 3.425 1.00 93.19 140 PHE A C 1
ATOM 1171 O O . PHE A 1 140 ? 2.611 -0.341 2.311 1.00 93.19 140 PHE A O 1
ATOM 1178 N N . PHE A 1 141 ? 2.167 0.428 4.373 1.00 95.31 141 PHE A N 1
ATOM 1179 C CA . PHE A 1 141 ? 2.825 1.724 4.206 1.00 95.31 141 PHE A CA 1
ATOM 1180 C C . PHE A 1 141 ? 4.322 1.583 3.899 1.00 95.31 141 PHE A C 1
ATOM 1182 O O . PHE A 1 141 ? 4.787 2.102 2.885 1.00 95.31 141 PHE A O 1
ATOM 1189 N N . LEU A 1 142 ? 5.066 0.852 4.736 1.00 96.94 142 LEU A N 1
ATOM 1190 C CA . LEU A 1 142 ? 6.518 0.710 4.606 1.00 96.94 142 LEU A CA 1
ATOM 1191 C C . LEU A 1 142 ? 6.911 -0.013 3.317 1.00 96.94 142 LEU A C 1
ATOM 1193 O O . LEU A 1 142 ? 7.796 0.444 2.598 1.00 96.94 142 LEU A O 1
ATOM 1197 N N . LEU A 1 143 ? 6.229 -1.110 2.983 1.00 97.00 143 LEU A N 1
ATOM 1198 C CA . LEU A 1 143 ? 6.492 -1.836 1.741 1.00 97.00 143 LEU A CA 1
ATOM 1199 C C . LEU A 1 143 ? 6.125 -1.000 0.511 1.00 97.00 143 LEU A C 1
ATOM 1201 O O . LEU A 1 143 ? 6.885 -0.978 -0.455 1.00 97.00 143 LEU A O 1
ATOM 1205 N N . SER A 1 144 ? 5.015 -0.257 0.550 1.00 95.69 144 SER A N 1
ATOM 1206 C CA . SER A 1 144 ? 4.674 0.669 -0.537 1.00 95.69 144 SER A CA 1
ATOM 1207 C C . SER A 1 144 ? 5.766 1.721 -0.723 1.00 95.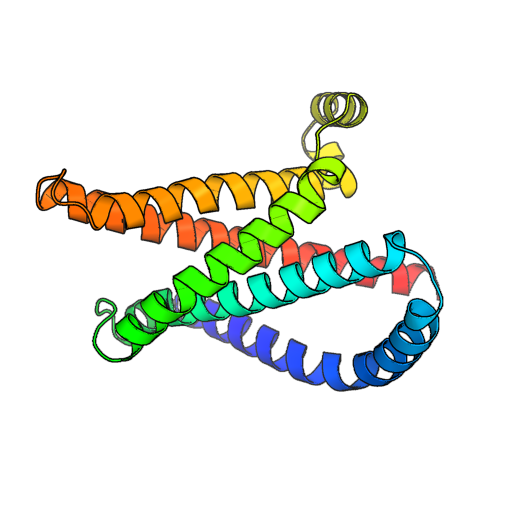69 144 SER A C 1
ATOM 1209 O O . SER A 1 144 ? 6.176 1.965 -1.853 1.00 95.69 144 SER A O 1
ATOM 1211 N N . LEU A 1 145 ? 6.285 2.294 0.369 1.00 96.62 145 LEU A N 1
ATOM 1212 C CA . LEU A 1 145 ? 7.368 3.276 0.319 1.00 96.62 145 LEU A CA 1
ATOM 1213 C C . LEU A 1 145 ? 8.638 2.692 -0.315 1.00 96.62 145 LEU A C 1
ATOM 1215 O O . LEU A 1 145 ? 9.216 3.326 -1.194 1.00 96.62 145 LEU A O 1
ATOM 1219 N N . ILE A 1 146 ? 9.035 1.475 0.071 1.00 97.75 146 ILE A N 1
ATOM 1220 C CA . ILE A 1 146 ? 10.202 0.792 -0.508 1.00 97.75 146 ILE A CA 1
ATOM 1221 C C . ILE A 1 146 ? 9.995 0.547 -2.007 1.00 97.75 146 ILE A C 1
ATOM 1223 O O . ILE A 1 146 ? 10.865 0.876 -2.809 1.00 97.75 146 ILE A O 1
ATOM 1227 N N . GLY A 1 147 ? 8.852 -0.010 -2.412 1.00 96.44 147 GLY A N 1
ATOM 1228 C CA . GLY A 1 147 ? 8.631 -0.359 -3.816 1.00 96.44 147 GLY A CA 1
ATOM 1229 C C . GLY A 1 147 ? 8.402 0.854 -4.723 1.00 96.44 147 GLY A C 1
ATOM 1230 O O . GLY A 1 147 ? 8.878 0.856 -5.858 1.00 96.44 147 GLY A O 1
ATOM 1231 N N . ILE A 1 148 ? 7.724 1.901 -4.240 1.00 95.75 148 ILE A N 1
ATOM 1232 C CA . ILE A 1 148 ? 7.569 3.174 -4.965 1.00 95.75 148 ILE A CA 1
ATOM 1233 C C . ILE A 1 148 ? 8.918 3.898 -5.042 1.00 95.75 148 ILE A C 1
ATOM 1235 O O . ILE A 1 148 ? 9.297 4.382 -6.106 1.00 95.75 148 ILE A O 1
ATOM 1239 N N . GLY A 1 149 ? 9.680 3.923 -3.947 1.00 96.75 149 GLY A N 1
ATOM 1240 C CA . GLY A 1 149 ? 11.027 4.490 -3.928 1.00 96.75 149 GLY A CA 1
ATOM 1241 C C . GLY A 1 149 ? 11.954 3.796 -4.924 1.00 96.75 149 GLY A C 1
ATOM 1242 O O . GLY A 1 149 ? 12.639 4.469 -5.688 1.00 96.75 149 GLY A O 1
ATOM 1243 N N . ALA A 1 150 ? 11.919 2.462 -4.986 1.00 97.00 150 ALA A N 1
ATOM 1244 C CA . ALA A 1 150 ? 12.732 1.689 -5.918 1.00 97.00 150 ALA A CA 1
ATOM 1245 C C . ALA A 1 150 ? 12.436 2.036 -7.387 1.00 97.00 150 ALA A C 1
ATOM 1247 O O . ALA A 1 150 ? 13.369 2.279 -8.152 1.00 97.00 150 ALA A O 1
ATOM 1248 N N . ILE A 1 151 ? 11.157 2.119 -7.780 1.00 95.12 151 ILE A N 1
ATOM 1249 C CA . ILE A 1 151 ? 10.816 2.460 -9.167 1.00 95.12 151 ILE A CA 1
ATOM 1250 C C . ILE A 1 151 ? 11.146 3.919 -9.488 1.00 95.12 151 ILE A C 1
ATOM 1252 O O . ILE A 1 151 ? 11.705 4.178 -10.547 1.00 95.12 151 ILE A O 1
ATOM 1256 N N . ILE A 1 152 ? 10.905 4.863 -8.571 1.00 95.06 152 ILE A N 1
ATOM 1257 C CA . ILE A 1 152 ? 11.273 6.272 -8.774 1.00 95.06 152 ILE A CA 1
ATOM 1258 C C . ILE A 1 152 ? 12.785 6.402 -8.972 1.00 95.06 152 ILE A C 1
ATOM 1260 O O . ILE A 1 152 ? 13.219 7.032 -9.930 1.00 95.06 152 ILE A O 1
ATOM 1264 N N . LEU A 1 153 ? 13.589 5.761 -8.119 1.00 96.00 153 LEU A N 1
ATOM 1265 C CA . LEU A 1 153 ? 15.048 5.765 -8.245 1.00 96.00 153 LEU A CA 1
ATOM 1266 C C . LEU A 1 153 ? 15.526 5.148 -9.563 1.00 96.00 153 LEU A C 1
ATOM 1268 O O . LEU A 1 153 ? 16.518 5.612 -10.116 1.00 96.00 153 LEU A O 1
ATOM 1272 N N . SER A 1 154 ? 14.812 4.149 -10.091 1.00 94.56 154 SER A N 1
ATOM 1273 C CA . SER A 1 154 ? 15.152 3.520 -11.373 1.00 94.56 154 SER A CA 1
ATOM 1274 C C . SER A 1 154 ? 14.932 4.428 -12.591 1.00 94.56 154 SER A C 1
ATOM 1276 O O . SER A 1 154 ? 15.499 4.164 -13.648 1.00 94.56 154 SER A O 1
ATOM 1278 N N . LEU A 1 155 ? 14.130 5.495 -12.452 1.00 91.94 155 LEU A N 1
ATOM 1279 C CA . LEU A 1 155 ? 13.867 6.465 -13.522 1.00 91.94 155 LEU A CA 1
ATOM 1280 C C . LEU A 1 155 ? 14.971 7.518 -13.660 1.00 91.94 155 LEU A C 1
ATOM 1282 O O . LEU A 1 155 ? 15.040 8.196 -14.684 1.00 91.94 155 LEU A O 1
ATOM 1286 N N . PHE A 1 156 ? 15.821 7.679 -12.644 1.00 91.19 156 PHE A N 1
ATOM 1287 C CA . PHE A 1 156 ? 16.924 8.630 -12.693 1.00 91.19 156 PHE A CA 1
ATOM 1288 C C . PHE A 1 156 ? 18.212 7.947 -13.167 1.00 91.19 156 PHE A C 1
ATOM 1290 O O . PHE A 1 156 ? 18.483 6.809 -12.776 1.00 91.19 156 PHE A O 1
ATOM 1297 N N . PRO A 1 157 ? 19.067 8.643 -13.938 1.00 89.06 157 PRO A N 1
ATOM 1298 C CA . PRO A 1 157 ? 20.343 8.111 -14.416 1.00 89.06 157 PRO A CA 1
ATOM 1299 C C . PRO A 1 157 ? 21.418 8.114 -13.308 1.00 89.06 157 PRO A C 1
ATOM 1301 O O . PRO A 1 157 ? 22.533 8.579 -13.510 1.00 89.06 157 PRO A O 1
ATOM 1304 N N . LEU A 1 158 ? 21.072 7.641 -12.107 1.00 92.12 158 LEU A N 1
ATOM 1305 C CA . LEU A 1 158 ? 21.958 7.594 -10.936 1.00 92.12 158 LEU A CA 1
ATOM 1306 C C . LEU A 1 158 ? 22.688 6.253 -10.800 1.00 92.12 158 LEU A C 1
ATOM 1308 O O . LEU A 1 158 ? 23.679 6.160 -10.081 1.00 92.12 158 LEU A O 1
ATOM 1312 N N . PHE A 1 159 ? 22.189 5.209 -11.463 1.00 92.19 159 PHE A N 1
ATOM 1313 C CA . PHE A 1 159 ? 22.665 3.838 -11.308 1.00 92.19 159 PHE A CA 1
ATOM 1314 C C . PHE A 1 159 ? 23.129 3.255 -12.643 1.00 92.19 159 PHE A C 1
ATOM 1316 O O . PHE A 1 159 ? 22.625 3.611 -13.708 1.00 92.19 159 PHE A O 1
ATOM 1323 N N . SER A 1 160 ? 24.071 2.313 -12.577 1.00 93.25 160 SER A N 1
ATOM 1324 C CA . SER A 1 160 ? 24.451 1.482 -13.721 1.00 93.25 160 SER A CA 1
ATOM 1325 C C . SER A 1 160 ? 23.268 0.634 -14.208 1.00 93.25 160 SER A C 1
ATOM 1327 O O . SER A 1 160 ? 22.279 0.444 -13.497 1.00 93.25 160 SER A O 1
ATOM 1329 N N . SER A 1 161 ? 23.395 0.035 -15.394 1.00 91.06 161 SER A N 1
ATOM 1330 C CA . SER A 1 161 ? 22.402 -0.909 -15.932 1.00 91.06 161 SER A CA 1
ATOM 1331 C C . SER A 1 161 ? 22.060 -2.043 -14.953 1.00 91.06 161 SER A C 1
ATOM 1333 O O . SER A 1 161 ? 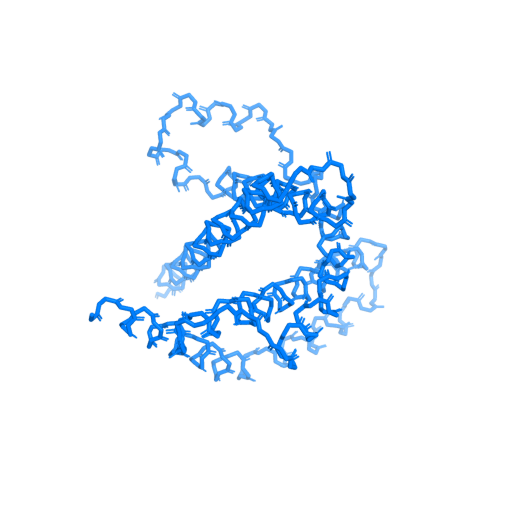20.890 -2.385 -14.781 1.00 91.06 161 SER A O 1
ATOM 1335 N N . SER A 1 162 ? 23.063 -2.580 -14.249 1.00 92.75 162 SER A N 1
ATOM 1336 C CA . SER A 1 162 ? 22.863 -3.585 -13.199 1.00 92.75 162 SER A CA 1
ATOM 1337 C C . SER A 1 162 ? 22.105 -3.032 -11.988 1.00 92.75 162 SER A C 1
ATOM 1339 O O . SER A 1 162 ? 21.227 -3.708 -11.453 1.00 92.75 162 SER A O 1
ATOM 1341 N N . GLY A 1 163 ? 22.382 -1.790 -11.578 1.00 93.19 163 GLY A N 1
ATOM 1342 C CA . GLY A 1 163 ? 21.662 -1.123 -10.493 1.00 93.19 163 GLY A CA 1
ATOM 1343 C C . GLY A 1 163 ? 20.189 -0.865 -10.824 1.00 93.19 163 GLY A C 1
ATOM 1344 O O . GLY A 1 163 ? 19.322 -1.139 -9.994 1.00 93.19 163 GLY A O 1
ATOM 1345 N N . ILE A 1 164 ? 19.887 -0.440 -12.054 1.00 94.50 164 ILE A N 1
ATOM 1346 C CA . ILE A 1 164 ? 18.508 -0.277 -12.547 1.00 94.50 164 ILE A CA 1
ATOM 1347 C C . ILE A 1 164 ? 17.769 -1.622 -12.514 1.00 94.50 164 ILE A C 1
ATOM 1349 O O . ILE A 1 164 ? 16.658 -1.703 -11.988 1.00 94.50 164 ILE A O 1
ATOM 1353 N N . GLY A 1 165 ? 18.404 -2.696 -13.000 1.00 92.38 165 GLY A N 1
ATOM 1354 C CA . GLY A 1 165 ? 17.839 -4.047 -12.944 1.00 92.38 165 GLY A CA 1
ATOM 1355 C C . GLY A 1 165 ? 17.515 -4.499 -11.515 1.00 92.38 165 GLY A C 1
ATOM 1356 O O . GLY A 1 165 ? 16.436 -5.041 -11.267 1.00 92.38 165 GLY A O 1
ATOM 1357 N N . ASN A 1 166 ? 18.398 -4.206 -10.556 1.00 94.88 166 ASN A N 1
ATOM 1358 C CA . ASN A 1 166 ? 18.167 -4.501 -9.141 1.00 94.88 166 ASN A CA 1
ATOM 1359 C C . ASN A 1 166 ? 16.995 -3.700 -8.558 1.00 94.88 166 ASN A C 1
ATOM 1361 O O . ASN A 1 166 ? 16.165 -4.277 -7.859 1.00 94.88 166 ASN A O 1
ATOM 1365 N N . LEU A 1 167 ? 16.882 -2.402 -8.859 1.00 96.25 167 LEU A N 1
ATOM 1366 C CA . LEU A 1 167 ? 15.773 -1.557 -8.395 1.00 96.25 167 LEU A CA 1
ATOM 1367 C C . LEU A 1 167 ? 14.420 -2.029 -8.940 1.00 96.25 167 LEU A C 1
ATOM 1369 O O . LEU A 1 167 ? 13.453 -2.136 -8.183 1.00 96.25 167 LEU A O 1
ATOM 1373 N N . ILE A 1 168 ? 14.361 -2.389 -10.224 1.00 93.06 168 ILE A N 1
ATOM 1374 C CA . ILE A 1 168 ? 13.166 -2.992 -10.835 1.00 93.06 168 ILE A CA 1
ATOM 1375 C C . ILE A 1 168 ? 12.845 -4.335 -10.162 1.00 93.06 168 ILE A C 1
ATOM 1377 O O . ILE A 1 168 ? 11.686 -4.621 -9.855 1.00 93.06 168 ILE A O 1
ATOM 1381 N N . GLY A 1 169 ? 13.867 -5.146 -9.871 1.00 92.81 169 GLY A N 1
ATOM 1382 C CA . GLY A 1 169 ? 13.723 -6.390 -9.117 1.00 92.81 169 GLY A CA 1
ATOM 1383 C C . GLY A 1 169 ? 13.128 -6.171 -7.723 1.00 92.81 169 GLY A C 1
ATOM 1384 O O . GLY A 1 169 ? 12.163 -6.844 -7.360 1.00 92.81 169 GLY A O 1
ATOM 1385 N N . ILE A 1 170 ? 13.651 -5.199 -6.969 1.00 96.69 170 ILE A N 1
ATOM 1386 C CA . ILE A 1 170 ? 13.141 -4.806 -5.647 1.00 96.69 170 ILE A CA 1
ATOM 1387 C C . ILE A 1 170 ? 11.682 -4.368 -5.756 1.00 96.69 170 ILE A C 1
ATOM 1389 O O . ILE A 1 170 ? 10.848 -4.887 -5.015 1.00 96.69 170 ILE A O 1
ATOM 1393 N N . HIS A 1 171 ? 11.355 -3.477 -6.697 1.00 95.50 171 HIS A N 1
ATOM 1394 C CA . HIS A 1 171 ? 9.979 -3.047 -6.941 1.00 95.50 171 HIS A CA 1
ATOM 1395 C C . HIS A 1 171 ? 9.055 -4.254 -7.151 1.00 95.50 171 HIS A C 1
ATOM 1397 O O . HIS A 1 171 ? 8.054 -4.392 -6.448 1.00 95.50 171 HIS A O 1
ATOM 1403 N N . ARG A 1 172 ? 9.428 -5.180 -8.042 1.00 92.81 172 ARG A N 1
ATOM 1404 C CA . ARG A 1 172 ? 8.632 -6.375 -8.347 1.00 92.81 172 ARG A CA 1
ATOM 1405 C C . ARG A 1 172 ? 8.409 -7.261 -7.119 1.00 92.81 172 ARG A C 1
ATOM 1407 O O . ARG A 1 172 ? 7.268 -7.618 -6.830 1.00 92.81 172 ARG A O 1
ATOM 1414 N N . TYR A 1 173 ? 9.466 -7.616 -6.386 1.00 93.25 173 TYR A N 1
ATOM 1415 C CA . TYR A 1 173 ? 9.345 -8.508 -5.226 1.00 93.25 173 TYR A CA 1
ATOM 1416 C C . TYR A 1 173 ? 8.579 -7.864 -4.068 1.00 93.25 173 TYR A C 1
ATOM 1418 O O . TYR A 1 173 ? 7.757 -8.522 -3.429 1.00 93.25 173 TYR A O 1
ATOM 1426 N N . VAL A 1 174 ? 8.797 -6.572 -3.823 1.00 96.06 174 VAL A N 1
ATOM 1427 C CA . VAL A 1 174 ? 8.088 -5.827 -2.780 1.00 96.06 174 VAL A CA 1
ATOM 1428 C C . VAL A 1 174 ? 6.608 -5.684 -3.121 1.00 96.06 174 VAL A C 1
ATOM 1430 O O . VAL A 1 174 ? 5.768 -5.916 -2.254 1.00 96.06 174 VAL A O 1
ATOM 1433 N N . MET A 1 175 ? 6.263 -5.378 -4.375 1.00 93.88 175 MET A N 1
ATOM 1434 C CA . MET A 1 175 ? 4.865 -5.289 -4.809 1.00 93.88 175 MET A CA 1
ATOM 1435 C C . MET A 1 175 ? 4.160 -6.648 -4.761 1.00 93.88 175 MET A C 1
ATOM 1437 O O . MET A 1 175 ? 2.990 -6.714 -4.388 1.00 93.88 175 MET A O 1
ATOM 1441 N N . LEU A 1 176 ? 4.870 -7.744 -5.053 1.00 91.25 176 LEU A N 1
ATOM 1442 C CA . LEU A 1 176 ? 4.339 -9.100 -4.900 1.00 91.25 176 LEU A CA 1
ATOM 1443 C C . LEU A 1 176 ? 4.023 -9.400 -3.427 1.00 91.25 176 LEU A C 1
ATOM 1445 O O . LEU A 1 176 ? 2.932 -9.872 -3.104 1.00 91.25 176 LEU A O 1
ATOM 1449 N N . LEU A 1 177 ? 4.960 -9.093 -2.527 1.00 93.25 177 LEU A N 1
ATOM 1450 C CA . LEU A 1 177 ? 4.768 -9.260 -1.088 1.00 93.25 177 LEU A CA 1
ATOM 1451 C C . LEU A 1 177 ? 3.600 -8.405 -0.576 1.00 93.25 177 LEU A C 1
ATOM 1453 O O . LEU A 1 177 ? 2.761 -8.891 0.181 1.00 93.25 177 LEU A O 1
ATOM 1457 N N . LEU A 1 178 ? 3.508 -7.155 -1.031 1.00 93.81 178 LEU A N 1
ATOM 1458 C CA . LEU A 1 178 ? 2.415 -6.241 -0.708 1.00 93.81 178 LEU A CA 1
ATOM 1459 C C . LEU A 1 178 ? 1.059 -6.803 -1.170 1.00 93.81 178 LEU A C 1
ATOM 1461 O O . LEU A 1 178 ? 0.084 -6.763 -0.418 1.00 93.81 178 LEU A O 1
ATOM 1465 N N . PHE A 1 179 ? 1.002 -7.387 -2.372 1.00 90.56 179 PHE A N 1
ATOM 1466 C CA . PHE A 1 179 ? -0.200 -8.031 -2.904 1.00 90.56 179 PHE A CA 1
ATOM 1467 C C . PHE A 1 179 ? -0.614 -9.248 -2.064 1.00 90.56 179 PHE A C 1
ATOM 1469 O O . PHE A 1 179 ? -1.785 -9.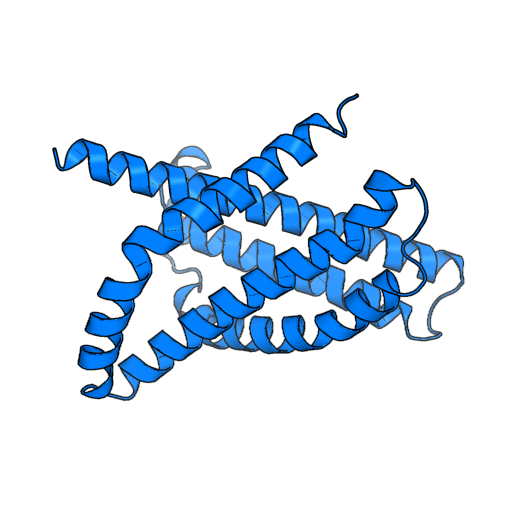387 -1.711 1.00 90.56 179 PHE A O 1
ATOM 1476 N N . LEU A 1 180 ? 0.341 -10.095 -1.666 1.00 89.31 180 LEU A N 1
ATOM 1477 C CA . LEU A 1 180 ? 0.087 -11.235 -0.776 1.00 89.31 180 LEU A CA 1
ATOM 1478 C C . LEU A 1 180 ? -0.462 -10.789 0.585 1.00 89.31 180 LEU A C 1
ATOM 1480 O O . LEU A 1 180 ? -1.452 -11.342 1.064 1.00 89.31 180 LEU A O 1
ATOM 1484 N N . ILE A 1 181 ? 0.136 -9.759 1.189 1.00 90.25 181 ILE A N 1
ATOM 1485 C CA . ILE A 1 181 ? -0.335 -9.184 2.455 1.00 90.25 181 ILE A CA 1
ATOM 1486 C C . ILE A 1 181 ? -1.766 -8.653 2.310 1.00 90.25 181 ILE A C 1
ATOM 1488 O O . ILE A 1 181 ? -2.599 -8.913 3.180 1.00 90.25 181 ILE A O 1
ATOM 1492 N N . ALA A 1 182 ? -2.079 -7.966 1.207 1.00 89.06 182 ALA A N 1
ATOM 1493 C CA . ALA A 1 182 ? -3.424 -7.462 0.933 1.00 89.06 182 ALA A CA 1
ATOM 1494 C C . ALA A 1 182 ? -4.462 -8.593 0.860 1.00 89.06 182 ALA A C 1
ATOM 1496 O O . ALA A 1 182 ? -5.545 -8.484 1.438 1.00 89.06 182 ALA A O 1
ATOM 1497 N N . VAL A 1 183 ? -4.117 -9.700 0.196 1.00 85.94 183 VAL A N 1
ATOM 1498 C CA . VAL A 1 183 ? -4.972 -10.891 0.096 1.00 85.94 183 VAL A CA 1
ATOM 1499 C C . VAL A 1 183 ? -5.203 -11.517 1.475 1.00 85.94 183 VAL A C 1
ATOM 1501 O O . VAL A 1 183 ? -6.346 -11.794 1.841 1.00 85.94 183 VAL A O 1
ATOM 1504 N N . VAL A 1 184 ? -4.149 -11.691 2.280 1.00 85.94 184 VAL A N 1
ATOM 1505 C CA . VAL A 1 184 ? -4.261 -12.226 3.651 1.00 85.94 184 VAL A CA 1
ATOM 1506 C C . VAL A 1 184 ? -5.136 -11.329 4.527 1.00 85.94 184 VAL A C 1
ATOM 1508 O O . VAL A 1 184 ? -6.014 -11.824 5.240 1.00 85.94 184 VAL A O 1
ATOM 1511 N N . PHE A 1 185 ? -4.932 -10.013 4.457 1.00 84.69 185 PHE A N 1
ATOM 1512 C CA . PHE A 1 185 ? -5.738 -9.038 5.187 1.00 84.69 185 PHE A CA 1
ATOM 1513 C C . PHE A 1 185 ? -7.220 -9.134 4.805 1.00 84.69 185 PHE A C 1
ATOM 1515 O O . PHE A 1 185 ? -8.089 -9.187 5.679 1.00 84.69 185 PHE A O 1
ATOM 1522 N N . TYR A 1 186 ? -7.510 -9.243 3.508 1.00 80.69 186 TYR A N 1
ATOM 1523 C CA . TYR A 1 186 ? -8.868 -9.402 2.999 1.00 80.69 186 TYR A CA 1
ATOM 1524 C C . TYR A 1 186 ? -9.547 -10.677 3.523 1.00 80.69 186 TYR A C 1
ATOM 1526 O O . TYR A 1 186 ? -10.652 -10.609 4.069 1.00 80.69 186 TYR A O 1
ATOM 1534 N N . PHE A 1 187 ? -8.883 -11.834 3.419 1.00 77.75 187 PHE A N 1
ATOM 1535 C CA . PHE A 1 187 ? -9.432 -13.105 3.909 1.00 77.75 187 PHE A CA 1
ATOM 1536 C C . PHE A 1 187 ? -9.704 -13.080 5.411 1.00 77.75 187 PHE A C 1
ATOM 1538 O O . PHE A 1 187 ? -10.735 -13.578 5.868 1.00 77.75 187 PHE A O 1
ATOM 1545 N N . ARG A 1 188 ? -8.807 -12.467 6.186 1.00 77.69 188 ARG A N 1
ATOM 1546 C CA . ARG A 1 188 ? -8.994 -12.298 7.627 1.00 77.69 188 ARG A CA 1
ATOM 1547 C C . ARG A 1 188 ? -10.225 -11.452 7.935 1.00 77.69 188 ARG A C 1
ATOM 1549 O O . ARG A 1 188 ? -11.050 -11.865 8.747 1.00 77.69 188 ARG A O 1
ATOM 1556 N N . TYR A 1 189 ? -10.342 -10.288 7.299 1.00 72.50 189 TYR A N 1
ATOM 1557 C CA . TYR A 1 189 ? -11.482 -9.394 7.495 1.00 72.50 189 TYR A CA 1
ATOM 1558 C C . TYR A 1 189 ? -12.806 -10.107 7.183 1.00 72.50 189 TYR A C 1
ATOM 1560 O O . TYR A 1 189 ? -13.774 -10.009 7.937 1.00 72.50 189 TYR A O 1
ATOM 1568 N N . PHE A 1 190 ? -12.828 -10.901 6.110 1.00 66.50 190 PHE A N 1
ATOM 1569 C CA . PHE A 1 190 ? -13.992 -11.693 5.730 1.00 66.50 190 PHE A CA 1
ATOM 1570 C C . PHE A 1 190 ? -14.327 -12.802 6.742 1.00 66.50 190 PHE A C 1
ATOM 1572 O O . PHE A 1 190 ? -15.482 -12.931 7.145 1.00 66.50 190 PHE A O 1
ATOM 1579 N N . SER A 1 191 ? -13.331 -13.576 7.187 1.00 68.69 191 SER A N 1
ATOM 1580 C CA . SER A 1 191 ? -13.531 -14.672 8.146 1.00 68.69 191 SER A CA 1
ATOM 1581 C C . SER A 1 191 ? -14.072 -14.184 9.494 1.00 68.69 191 SER A C 1
ATOM 1583 O O . SER A 1 191 ? -14.950 -14.827 10.069 1.00 68.69 191 SER A O 1
ATOM 1585 N N . LEU A 1 192 ? -13.600 -13.034 9.984 1.00 63.72 192 LEU A N 1
ATOM 1586 C CA . LEU A 1 192 ? -14.072 -12.456 11.245 1.00 63.72 192 LEU A CA 1
ATOM 1587 C C . LEU A 1 192 ? -15.526 -11.970 11.149 1.00 63.72 192 LEU A C 1
ATOM 1589 O O . LEU A 1 192 ? -16.318 -12.246 12.045 1.00 63.72 192 LEU A O 1
ATOM 1593 N N . ASN A 1 193 ? -15.910 -11.342 10.033 1.00 58.31 193 ASN A N 1
ATOM 1594 C CA . ASN A 1 193 ? -17.292 -10.900 9.816 1.00 58.31 193 ASN A CA 1
ATOM 1595 C C . ASN A 1 193 ? -18.293 -12.058 9.664 1.00 58.31 193 ASN A C 1
ATOM 1597 O O . ASN A 1 193 ? -19.481 -11.871 9.925 1.00 58.31 193 ASN A O 1
ATOM 1601 N N . GLN A 1 194 ? -17.850 -13.245 9.237 1.00 56.38 194 GLN A N 1
ATOM 1602 C CA . GLN A 1 194 ? -18.719 -14.423 9.205 1.00 56.38 194 GLN A CA 1
ATOM 1603 C C . GLN A 1 194 ? -18.977 -15.008 10.596 1.00 56.38 194 GLN A C 1
ATOM 1605 O O . GLN A 1 194 ? -20.105 -15.407 10.860 1.00 56.38 194 GLN A O 1
ATOM 1610 N N . LYS A 1 195 ? -17.977 -15.023 11.490 1.00 53.75 195 LYS A N 1
ATOM 1611 C CA . LYS A 1 195 ? -18.148 -15.530 12.864 1.00 53.75 195 LYS A CA 1
ATOM 1612 C C . LYS A 1 195 ? -19.172 -14.719 13.659 1.00 53.75 195 LYS A C 1
ATOM 1614 O O . LYS A 1 195 ? -20.060 -15.303 14.264 1.00 53.75 195 LYS A O 1
ATOM 1619 N N . ILE A 1 196 ? -19.117 -13.391 13.546 1.00 53.12 196 ILE A N 1
ATOM 1620 C CA . ILE A 1 196 ? -20.061 -12.481 14.218 1.00 53.12 196 ILE A CA 1
ATOM 1621 C C . ILE A 1 196 ? -21.514 -12.773 13.797 1.00 53.12 196 ILE A C 1
ATOM 1623 O O . ILE A 1 196 ? -22.410 -12.785 14.627 1.00 53.12 196 ILE A O 1
ATOM 1627 N N . LYS A 1 197 ? -21.754 -13.100 12.520 1.00 41.78 197 LYS A N 1
ATOM 1628 C CA . LYS A 1 197 ? -23.099 -13.440 12.016 1.00 41.78 197 LYS A CA 1
ATOM 1629 C C . LYS A 1 197 ? -23.646 -14.792 12.483 1.00 41.78 197 LYS A C 1
ATOM 1631 O O . LYS A 1 197 ? -24.841 -15.025 12.322 1.00 41.78 197 LYS A O 1
ATOM 1636 N N . ILE A 1 198 ? -22.788 -15.698 12.947 1.00 53.34 198 ILE A N 1
ATOM 1637 C CA . ILE A 1 198 ? -23.198 -17.025 13.425 1.00 53.34 198 ILE A CA 1
ATOM 1638 C C . ILE A 1 198 ? -23.551 -16.962 14.915 1.00 53.34 198 ILE A C 1
ATOM 1640 O O . ILE A 1 198 ? -24.449 -17.671 15.336 1.00 53.34 198 ILE A O 1
ATOM 1644 N N . GLU A 1 199 ? -22.898 -16.089 15.685 1.00 48.31 199 GLU A N 1
ATOM 1645 C CA . GLU A 1 199 ? -23.160 -15.906 17.122 1.00 48.31 199 GLU A CA 1
ATOM 1646 C C . GLU A 1 199 ? -24.405 -15.040 17.416 1.00 48.31 199 GLU A C 1
ATOM 1648 O O . GLU A 1 199 ? -24.921 -15.071 18.527 1.00 48.31 199 GLU A O 1
ATOM 1653 N N . GLU A 1 200 ? -24.915 -14.292 16.429 1.00 48.72 200 GLU A N 1
ATOM 1654 C CA . GLU A 1 200 ? -26.159 -13.501 16.528 1.00 48.72 200 GLU A CA 1
ATOM 1655 C C . GLU A 1 200 ? -27.433 -14.266 16.090 1.00 48.72 200 GLU A C 1
ATOM 1657 O O . GLU A 1 200 ? -28.510 -13.668 16.016 1.00 48.72 200 GLU A O 1
ATOM 1662 N N . LYS A 1 201 ? -27.331 -15.561 15.764 1.00 42.47 201 LYS A N 1
ATOM 1663 C CA . LYS A 1 201 ? -28.461 -16.430 15.387 1.00 42.47 201 LYS A CA 1
ATOM 1664 C C . LYS A 1 201 ? -28.716 -17.501 16.434 1.00 42.47 201 LYS A C 1
ATOM 1666 O O . LYS A 1 201 ? -29.913 -17.797 16.637 1.00 42.47 201 LYS A O 1
#

Organism: Caldithrix abyssi (NCBI:txid187145)

Foldseek 3Di:
DVLVVVVCVVVVVVVVVVVVCVPPPPVVVVVLVVVLVPDDPVSVLVVLLVVLVVQLVVLLVLLCCLQVVCCSPVVDHRDDPSVVVNVVSVVVNVVSVVSNCVSCVVQLDDDPVLVVQVVVDDVSCVPDVSNVVSVLSVLLVVLCCLLVVLQVVLPDPPDDPVSNVVSPVSNVVSSVVSVVSVVVVVVVVVVVVVVVVVVVD

Solvent-accessible surface area (backbone atoms only — not comparable to full-atom values): 10946 Å² total; per-residue (Å²): 122,81,73,57,61,58,49,51,53,52,50,51,50,53,51,53,49,57,63,59,46,66,78,63,46,60,70,52,49,52,55,50,51,66,58,48,77,75,44,67,78,71,43,55,56,52,50,51,33,52,49,24,43,55,51,20,52,52,42,48,51,53,38,51,46,42,62,45,47,44,39,70,75,71,71,40,77,70,53,70,69,49,39,53,51,34,62,63,46,47,61,59,26,52,54,27,42,50,53,24,46,70,69,39,48,83,80,48,55,87,50,74,69,47,55,58,36,57,75,65,34,69,74,48,35,71,69,36,59,72,58,43,52,30,50,51,51,51,51,50,50,54,40,48,51,52,21,52,49,26,47,56,56,48,73,45,96,83,56,56,75,68,49,33,54,50,24,51,49,48,21,52,54,35,49,49,51,48,50,53,51,51,51,54,52,50,54,50,56,52,55,54,60,51,52,58,63,60,78,76,109

Mean predicted aligned error: 10.54 Å

Secondary structure (DSSP, 8-state):
-HHHHHHHHHHHHHHHHHHHHHHHHHHHHHHHHHHHTTS-HHHHHHHHHHHHHHHHHHHHHHHHHHHHHHHHHHSSPP-HHHHHHHHHHHHHHHHHHHHHHHHHHHHH---HHHHHHHHT-HHHHHH-HHHHHHHHHHHHHHHHHHHHHHHHHHTSTTS-HHHHHHHHHHHHHHHHHHHHHHHHHHHHHHHHHHHHHHHT-

Sequence (201 aa):
MFRISVLIVLLVTIVLYWKNRKQHSLNQLKNQLLQNLKADRSGFLKQLRMFSFAWSALLFVLLGLSGFLPELLTGHHMSGFILVLHVLLAPFFLIAFTFWIFASVKRQAFIEKDWQIFKQGWTTIRSHQPTMDKLFFWSFFLLSLIGIGAIILSLFPLFSSSGIGNLIGIHRYVMLLLFLIAVVFYFRYFSLNQKIKIEEK

pLDDT: mean 80.79, std 16.25, range [40.97, 97.75]